Protein AF-A0A9E7U9B3-F1 (afdb_monomer_lite)

Structure (mmCIF, N/CA/C/O backbone):
data_AF-A0A9E7U9B3-F1
#
_entry.id   AF-A0A9E7U9B3-F1
#
loop_
_atom_site.group_PDB
_atom_site.id
_atom_site.type_symbol
_atom_site.label_atom_id
_atom_site.label_alt_id
_atom_site.label_comp_id
_atom_site.label_asym_id
_atom_site.label_entity_id
_atom_site.label_seq_id
_atom_site.pdbx_PDB_ins_code
_atom_site.Cartn_x
_atom_site.Cartn_y
_atom_site.Cartn_z
_atom_site.occupancy
_atom_site.B_iso_or_equiv
_atom_site.auth_seq_id
_atom_site.auth_comp_id
_atom_site.auth_asym_id
_atom_site.auth_atom_id
_atom_site.pdbx_PDB_model_num
ATOM 1 N N . MET A 1 1 ? 8.770 -8.050 -81.386 1.00 47.56 1 MET A N 1
ATOM 2 C CA . MET A 1 1 ? 9.916 -7.234 -81.849 1.00 47.56 1 MET A CA 1
ATOM 3 C C . MET A 1 1 ? 10.776 -6.899 -80.641 1.00 47.56 1 MET A C 1
ATOM 5 O O . MET A 1 1 ? 10.423 -6.012 -79.878 1.00 47.56 1 MET A O 1
ATOM 9 N N . SER A 1 2 ? 11.852 -7.654 -80.436 1.00 58.31 2 SER A N 1
ATOM 10 C CA . SER A 1 2 ? 12.762 -7.513 -79.295 1.00 58.31 2 SER A CA 1
ATOM 11 C C . SER A 1 2 ? 13.904 -6.580 -79.704 1.00 58.31 2 SER A C 1
ATOM 13 O O . SER A 1 2 ? 14.672 -6.922 -80.601 1.00 58.31 2 SER A O 1
ATOM 15 N N . ARG A 1 3 ? 13.993 -5.378 -79.122 1.00 68.00 3 ARG A N 1
ATOM 16 C CA . ARG A 1 3 ? 15.141 -4.487 -79.358 1.00 68.00 3 ARG A CA 1
ATOM 17 C C . ARG A 1 3 ? 16.326 -5.026 -78.569 1.00 68.00 3 ARG A C 1
ATOM 19 O O . ARG A 1 3 ? 16.334 -4.949 -77.346 1.00 68.00 3 ARG A O 1
ATOM 26 N N . ILE A 1 4 ? 17.299 -5.582 -79.282 1.00 65.62 4 ILE A N 1
ATOM 27 C CA . ILE A 1 4 ? 18.588 -5.969 -78.712 1.00 65.62 4 ILE A CA 1
ATOM 28 C C . ILE A 1 4 ? 19.279 -4.670 -78.255 1.00 65.62 4 ILE A C 1
ATOM 30 O O . ILE A 1 4 ? 19.436 -3.763 -79.079 1.00 65.62 4 ILE A O 1
ATOM 34 N N . PRO A 1 5 ? 19.631 -4.524 -76.965 1.00 61.09 5 PRO A N 1
ATOM 35 C CA . PRO A 1 5 ? 20.306 -3.329 -76.475 1.00 61.09 5 PRO A CA 1
ATOM 36 C C . PRO A 1 5 ? 21.657 -3.165 -77.183 1.00 61.09 5 PRO A C 1
ATOM 38 O O . PRO A 1 5 ? 22.405 -4.126 -77.348 1.00 61.09 5 PRO A O 1
ATOM 41 N N . SER A 1 6 ? 21.956 -1.947 -77.649 1.00 73.69 6 SER A N 1
ATOM 42 C CA . SER A 1 6 ? 23.188 -1.686 -78.397 1.00 73.69 6 SER A CA 1
ATOM 43 C C . SER A 1 6 ? 24.420 -1.891 -77.502 1.00 73.69 6 SER A C 1
ATOM 45 O O . SER A 1 6 ? 24.406 -1.385 -76.376 1.00 73.69 6 SER A O 1
ATOM 47 N N . PRO A 1 7 ? 25.507 -2.509 -78.000 1.00 67.38 7 PRO A N 1
ATOM 48 C CA . PRO A 1 7 ? 26.722 -2.799 -77.222 1.00 67.38 7 PRO A CA 1
ATOM 49 C C . PRO A 1 7 ? 27.408 -1.549 -76.639 1.00 67.38 7 PRO A C 1
ATOM 51 O O . PRO A 1 7 ? 28.115 -1.627 -75.639 1.00 67.38 7 PRO A O 1
ATOM 54 N N . TRP A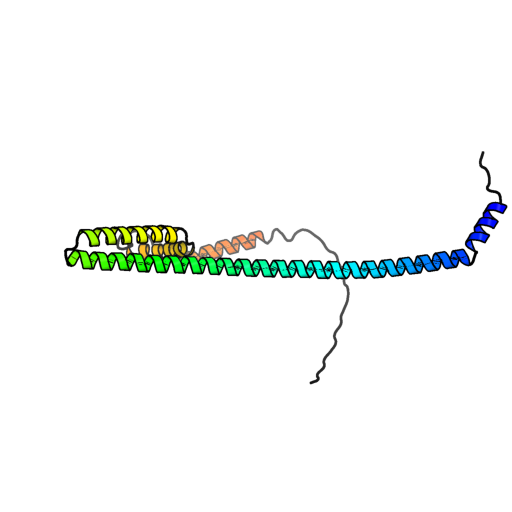 1 8 ? 27.143 -0.374 -77.214 1.00 66.00 8 TRP A N 1
ATOM 55 C CA . TRP A 1 8 ? 27.597 0.917 -76.692 1.00 66.00 8 TRP A CA 1
ATOM 56 C C . TRP A 1 8 ? 26.968 1.305 -75.347 1.00 66.00 8 TRP A C 1
ATOM 58 O O . TRP A 1 8 ? 27.582 2.038 -74.578 1.00 66.00 8 TRP A O 1
ATOM 68 N N . ASN A 1 9 ? 25.766 0.811 -75.041 1.00 72.94 9 ASN A N 1
ATOM 69 C CA . ASN A 1 9 ? 25.078 1.135 -73.791 1.00 72.94 9 ASN A CA 1
ATOM 70 C C . ASN A 1 9 ? 25.627 0.294 -72.629 1.00 72.94 9 ASN A C 1
ATOM 72 O O . ASN A 1 9 ? 25.815 0.799 -71.527 1.00 72.94 9 ASN A O 1
ATOM 76 N N . THR A 1 10 ? 25.977 -0.964 -72.900 1.00 70.50 10 THR A N 1
ATOM 77 C CA . THR A 1 10 ? 26.629 -1.860 -71.938 1.00 70.50 10 THR A CA 1
ATOM 78 C C . THR A 1 10 ? 28.039 -1.389 -71.594 1.00 70.50 10 THR A C 1
ATOM 80 O O . THR A 1 10 ? 28.382 -1.341 -70.421 1.00 70.50 10 THR A O 1
ATOM 83 N N . ALA A 1 11 ? 28.836 -0.956 -72.577 1.00 69.12 11 ALA A N 1
ATOM 84 C CA . ALA A 1 11 ? 30.178 -0.421 -72.321 1.00 69.12 11 ALA A CA 1
ATOM 85 C C . ALA A 1 11 ? 30.158 0.864 -71.469 1.00 69.12 11 ALA A C 1
ATOM 87 O O . ALA A 1 11 ? 31.025 1.060 -70.623 1.00 69.12 11 ALA A O 1
ATOM 88 N N . ARG A 1 12 ? 29.145 1.721 -71.651 1.00 68.31 12 ARG A N 1
ATOM 89 C CA . ARG A 1 12 ? 28.984 2.956 -70.870 1.00 68.31 12 ARG A CA 1
ATOM 90 C C . ARG A 1 12 ? 28.523 2.688 -69.436 1.00 68.31 12 ARG A C 1
ATOM 92 O O . ARG A 1 12 ? 28.980 3.369 -68.529 1.00 68.31 12 ARG A O 1
ATOM 99 N N . MET A 1 13 ? 27.674 1.679 -69.226 1.00 69.69 13 MET A N 1
ATOM 100 C CA . MET A 1 13 ? 27.326 1.216 -67.877 1.00 69.69 13 MET A CA 1
ATOM 101 C C . MET A 1 13 ? 28.523 0.570 -67.174 1.00 69.69 13 MET A C 1
ATOM 103 O O . MET A 1 13 ? 28.754 0.860 -66.011 1.00 69.69 13 MET A O 1
ATOM 107 N N . VAL A 1 14 ? 29.319 -0.243 -67.876 1.00 70.94 14 VAL A N 1
ATOM 108 C CA . VAL A 1 14 ? 30.546 -0.842 -67.320 1.00 70.94 14 VAL A CA 1
ATOM 109 C C . VAL A 1 14 ? 31.588 0.229 -66.975 1.00 70.94 14 VAL A C 1
ATOM 111 O O . VAL A 1 14 ? 32.244 0.113 -65.949 1.00 70.94 14 VAL A O 1
ATOM 114 N N . GLY A 1 15 ? 31.700 1.293 -67.776 1.00 66.19 15 GLY A N 1
ATOM 115 C CA . GLY A 1 15 ? 32.571 2.434 -67.471 1.00 66.19 15 GLY A CA 1
ATOM 116 C C . GLY A 1 15 ? 32.129 3.240 -66.245 1.00 66.19 15 GLY A C 1
ATOM 117 O O . GLY A 1 15 ? 32.980 3.654 -65.476 1.00 66.19 15 GLY A O 1
ATOM 118 N N . LEU A 1 16 ? 30.818 3.408 -66.030 1.00 64.62 16 LEU A N 1
ATOM 119 C CA . LEU A 1 16 ? 30.272 4.066 -64.830 1.00 64.62 16 LEU A CA 1
ATOM 120 C C . LEU A 1 16 ? 30.355 3.183 -63.573 1.00 64.62 16 LEU A C 1
ATOM 122 O O . LEU A 1 16 ? 30.439 3.700 -62.469 1.00 64.62 16 LEU A O 1
ATOM 126 N N . LEU A 1 17 ? 30.338 1.857 -63.737 1.00 63.81 17 LEU A N 1
ATOM 127 C CA . LEU A 1 17 ? 30.529 0.886 -62.651 1.00 63.81 17 LEU A CA 1
ATOM 128 C C . LEU A 1 17 ? 32.002 0.730 -62.239 1.00 63.81 17 LEU A C 1
ATOM 130 O O . LEU A 1 17 ? 32.274 0.207 -61.164 1.00 63.81 17 LEU A O 1
ATOM 134 N N . GLY A 1 18 ? 32.936 1.140 -63.101 1.00 66.62 18 GLY A N 1
ATOM 135 C CA . GLY A 1 18 ? 34.373 1.160 -62.823 1.00 66.62 18 GLY A CA 1
ATOM 136 C C . GLY A 1 18 ? 34.917 2.548 -62.490 1.00 66.62 18 GLY A C 1
ATOM 137 O O . GLY A 1 18 ? 36.133 2.695 -62.418 1.00 66.62 18 GLY A O 1
ATOM 138 N N . ASP A 1 19 ? 34.044 3.550 -62.348 1.00 80.19 19 ASP A N 1
ATOM 139 C CA . ASP A 1 19 ? 34.443 4.899 -61.961 1.00 80.19 19 ASP A CA 1
ATOM 140 C C . ASP A 1 19 ? 34.838 4.901 -60.480 1.00 80.19 19 ASP A C 1
ATOM 142 O O . ASP A 1 19 ? 34.115 4.357 -59.639 1.00 80.19 19 ASP A O 1
ATOM 146 N N . GLU A 1 20 ? 35.992 5.486 -60.162 1.00 79.56 20 GLU A N 1
ATOM 147 C CA . GLU A 1 20 ? 36.529 5.530 -58.794 1.00 79.56 20 GLU A CA 1
ATOM 148 C C . GLU A 1 20 ? 35.526 6.214 -57.847 1.00 79.56 20 GLU A C 1
ATOM 150 O O . GLU A 1 20 ? 35.315 5.748 -56.730 1.00 79.56 20 GLU A O 1
ATOM 155 N N . GLU A 1 21 ? 34.779 7.209 -58.346 1.00 81.19 21 GLU A N 1
ATOM 156 C CA . GLU A 1 21 ? 33.710 7.885 -57.597 1.00 81.19 21 G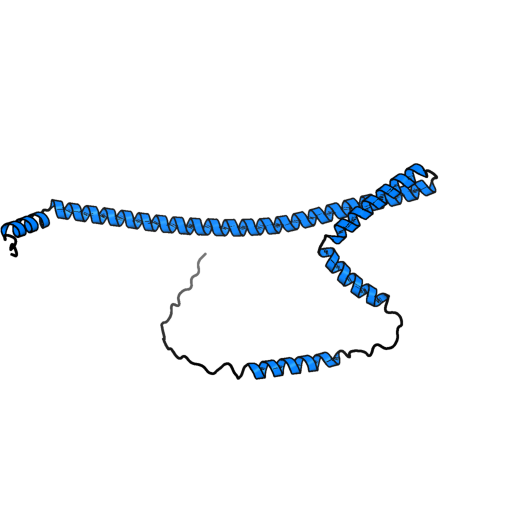LU A CA 1
ATOM 157 C C . GLU A 1 21 ? 32.550 6.950 -57.196 1.00 81.19 21 GLU A C 1
ATOM 159 O O . GLU A 1 21 ? 31.930 7.147 -56.149 1.00 81.19 21 GLU A O 1
ATOM 164 N N . PHE A 1 22 ? 32.237 5.918 -57.991 1.00 84.62 22 PHE A N 1
ATOM 165 C CA . PHE A 1 22 ? 31.181 4.955 -57.655 1.00 84.62 22 PHE A CA 1
ATOM 166 C C . PHE A 1 22 ? 31.634 3.974 -56.568 1.00 84.62 22 PHE A C 1
ATOM 168 O O . PHE A 1 22 ? 30.853 3.639 -55.675 1.00 84.62 22 PHE A O 1
ATOM 175 N N . VAL A 1 23 ? 32.897 3.538 -56.612 1.00 86.19 23 VAL A N 1
ATOM 176 C CA . VAL A 1 23 ? 33.492 2.686 -55.569 1.00 86.19 23 VAL A CA 1
ATOM 177 C C . VAL A 1 23 ? 33.607 3.453 -54.250 1.00 86.19 23 VAL A C 1
ATOM 179 O O . VAL A 1 23 ? 33.261 2.908 -53.200 1.00 86.19 23 VAL A O 1
ATOM 182 N N . ASP A 1 24 ? 33.987 4.730 -54.296 1.00 87.62 24 ASP A N 1
ATOM 183 C CA . ASP A 1 24 ? 34.013 5.606 -53.120 1.00 87.62 24 ASP A CA 1
ATOM 184 C C . ASP A 1 24 ? 32.607 5.820 -52.544 1.00 87.62 24 ASP A C 1
ATOM 186 O O . ASP A 1 24 ? 32.411 5.752 -51.328 1.00 87.62 24 ASP A O 1
ATOM 190 N N . ALA A 1 25 ? 31.596 6.007 -53.400 1.00 87.81 25 ALA A N 1
ATOM 191 C CA . ALA A 1 25 ? 30.208 6.117 -52.961 1.00 87.81 25 ALA A CA 1
ATOM 192 C C . ALA A 1 25 ? 29.710 4.827 -52.287 1.00 87.81 25 ALA A C 1
ATOM 194 O O . ALA A 1 25 ? 29.050 4.904 -51.252 1.00 87.81 25 ALA A O 1
ATOM 195 N N . LEU A 1 26 ? 30.039 3.650 -52.831 1.00 88.50 26 LEU A N 1
ATOM 196 C CA . LEU A 1 26 ? 29.693 2.368 -52.210 1.00 88.50 26 LEU A CA 1
ATOM 197 C C . LEU A 1 26 ? 30.414 2.160 -50.876 1.00 88.50 26 LEU A C 1
ATOM 199 O O . LEU A 1 26 ? 29.772 1.748 -49.916 1.00 88.50 26 LEU A O 1
ATOM 203 N N . THR A 1 27 ? 31.699 2.509 -50.792 1.00 91.75 27 THR A N 1
ATOM 204 C CA . THR A 1 27 ? 32.484 2.418 -49.549 1.00 91.75 27 THR A CA 1
ATOM 205 C C . THR A 1 27 ? 31.916 3.342 -48.467 1.00 91.75 27 THR A C 1
ATOM 207 O O . THR A 1 27 ? 31.809 2.961 -47.305 1.00 91.75 27 THR A O 1
ATOM 210 N N . ASN A 1 28 ? 31.476 4.547 -48.839 1.00 92.56 28 ASN A N 1
ATOM 211 C CA . ASN A 1 28 ? 30.833 5.478 -47.911 1.00 92.56 28 ASN A CA 1
ATOM 212 C C . ASN A 1 28 ? 29.456 4.972 -47.436 1.00 92.56 28 ASN A C 1
ATOM 214 O O . ASN A 1 28 ? 29.093 5.126 -46.269 1.00 92.56 28 ASN A O 1
ATOM 218 N N . VAL A 1 29 ? 28.688 4.337 -48.329 1.00 93.88 29 VAL A N 1
ATOM 219 C CA . VAL A 1 29 ? 27.422 3.684 -47.963 1.00 93.88 29 VAL A CA 1
ATOM 220 C C . VAL A 1 29 ? 27.670 2.509 -47.018 1.00 93.88 29 VAL A C 1
ATOM 222 O O . VAL A 1 29 ? 26.933 2.372 -46.048 1.00 93.88 29 VAL A O 1
ATOM 225 N N . GLU A 1 30 ? 28.705 1.702 -47.251 1.00 90.81 30 GLU A N 1
ATOM 226 C CA . GLU A 1 30 ? 29.094 0.604 -46.358 1.00 90.81 30 GLU A CA 1
ATOM 227 C C . GLU A 1 30 ? 29.454 1.123 -44.961 1.00 90.81 30 GLU A C 1
ATOM 229 O O . GLU A 1 30 ? 28.883 0.647 -43.982 1.00 90.81 30 GLU A O 1
ATOM 234 N N . GLY A 1 31 ? 30.272 2.178 -44.872 1.00 93.56 31 GLY A N 1
ATOM 235 C CA . GLY A 1 31 ? 30.584 2.830 -43.595 1.00 93.56 31 GLY A CA 1
ATOM 236 C C . GLY A 1 31 ? 29.343 3.383 -42.886 1.00 93.56 31 GLY A C 1
ATOM 237 O O . GLY A 1 31 ? 29.175 3.191 -41.687 1.00 93.56 31 GLY A O 1
ATOM 238 N N . THR A 1 32 ? 28.409 3.987 -43.629 1.00 94.69 32 THR A N 1
ATOM 239 C CA . THR A 1 32 ? 27.138 4.470 -43.054 1.00 94.69 32 THR A CA 1
ATOM 240 C C . THR A 1 32 ? 26.275 3.316 -42.532 1.00 94.69 32 THR A C 1
ATOM 242 O O . THR A 1 32 ? 25.635 3.444 -41.492 1.00 94.69 32 THR A O 1
ATOM 245 N N . ILE A 1 33 ? 26.227 2.185 -43.243 1.00 95.12 33 ILE A N 1
ATOM 246 C CA . ILE A 1 33 ? 25.485 0.995 -42.804 1.00 95.12 33 ILE A CA 1
ATOM 247 C C . ILE A 1 33 ? 26.111 0.417 -41.531 1.00 95.12 33 ILE A C 1
ATOM 249 O O . ILE A 1 33 ? 25.375 0.036 -40.623 1.00 95.12 33 ILE A O 1
ATOM 253 N N . GLU A 1 34 ? 27.440 0.380 -41.439 1.00 95.75 34 GLU A N 1
ATOM 254 C CA . GLU A 1 34 ? 28.152 -0.078 -40.243 1.00 95.75 34 GLU A CA 1
ATOM 255 C C . GLU A 1 34 ? 27.861 0.821 -39.030 1.00 95.75 34 GLU A C 1
ATOM 257 O O . GLU A 1 34 ? 27.477 0.314 -37.977 1.00 95.75 34 GLU A O 1
ATOM 262 N N . GLU A 1 35 ? 27.909 2.148 -39.191 1.00 94.88 35 GLU A N 1
ATOM 263 C CA . GLU A 1 35 ? 27.550 3.108 -38.133 1.00 94.88 35 GLU A CA 1
ATOM 264 C C . GLU A 1 35 ? 26.083 2.979 -37.685 1.00 94.88 35 GLU A C 1
ATOM 266 O O . GLU A 1 35 ? 25.768 3.083 -36.494 1.00 94.88 35 GLU A O 1
ATOM 271 N N . VAL A 1 36 ? 25.165 2.749 -38.631 1.00 95.56 36 VAL A N 1
ATOM 272 C CA . VAL A 1 36 ? 23.746 2.520 -38.324 1.00 95.56 36 VAL A CA 1
ATOM 273 C C . VAL A 1 36 ? 23.563 1.215 -37.556 1.00 95.56 36 VAL A C 1
ATOM 275 O O . VAL A 1 36 ? 22.810 1.210 -36.586 1.00 95.56 36 VAL A O 1
ATOM 278 N N . ASN A 1 37 ? 24.259 0.142 -37.937 1.00 93.94 37 ASN A N 1
ATOM 279 C CA . ASN A 1 37 ? 24.208 -1.127 -37.210 1.00 93.94 37 ASN A CA 1
ATOM 280 C C . ASN A 1 37 ? 24.743 -0.972 -35.780 1.00 93.94 37 ASN A C 1
ATOM 282 O O . ASN A 1 37 ? 24.051 -1.359 -34.846 1.00 93.94 37 ASN A O 1
ATOM 286 N N . GLU A 1 38 ? 25.888 -0.308 -35.580 1.00 95.19 38 GLU A N 1
ATOM 287 C CA . GLU A 1 38 ? 26.409 -0.046 -34.227 1.00 95.19 38 GLU A CA 1
ATOM 288 C C . GLU A 1 38 ? 25.424 0.793 -33.393 1.00 95.19 38 GLU A C 1
ATOM 290 O O . GLU A 1 38 ? 25.231 0.571 -32.195 1.00 95.19 38 GLU A O 1
ATOM 295 N N . THR A 1 39 ? 24.766 1.766 -34.029 1.00 94.62 39 THR A N 1
ATOM 296 C CA . THR A 1 39 ? 23.746 2.582 -33.364 1.00 94.62 39 THR A CA 1
ATOM 297 C C . THR A 1 39 ? 22.525 1.749 -32.978 1.00 94.62 39 THR A C 1
ATOM 299 O O . THR A 1 39 ? 21.990 1.948 -31.888 1.00 94.62 39 THR A O 1
ATOM 302 N N . LEU A 1 40 ? 22.086 0.819 -33.831 1.00 95.31 40 LEU A N 1
ATOM 303 C CA . LEU A 1 40 ? 20.973 -0.085 -33.538 1.00 95.31 40 LEU A CA 1
ATOM 304 C C . LEU A 1 40 ? 21.310 -1.038 -32.388 1.00 95.31 40 LEU A C 1
ATOM 306 O O . LEU A 1 40 ? 20.517 -1.116 -31.455 1.00 95.31 40 LEU A O 1
ATOM 310 N N . ASP A 1 41 ? 22.497 -1.645 -32.383 1.00 96.25 41 ASP A N 1
ATOM 311 C CA . ASP A 1 41 ? 22.957 -2.520 -31.291 1.00 96.25 41 ASP A CA 1
ATOM 312 C C . ASP A 1 41 ? 22.996 -1.765 -29.950 1.00 96.25 41 ASP A C 1
ATOM 314 O O . ASP A 1 41 ? 22.617 -2.274 -28.889 1.00 96.25 41 ASP A O 1
ATOM 318 N N . ARG A 1 42 ? 23.417 -0.493 -29.984 1.00 94.25 42 ARG A N 1
ATOM 319 C CA . ARG A 1 42 ? 23.410 0.372 -28.799 1.00 94.25 42 ARG A CA 1
ATOM 320 C C . ARG A 1 42 ? 21.991 0.698 -28.337 1.00 94.25 42 ARG A C 1
ATOM 322 O O . ARG A 1 42 ? 21.755 0.761 -27.133 1.00 94.25 42 ARG A O 1
ATOM 329 N N . VAL A 1 43 ? 21.059 0.929 -29.261 1.00 96.25 43 VAL A N 1
ATOM 330 C CA . VAL A 1 43 ? 19.648 1.173 -28.929 1.00 96.25 43 VAL A CA 1
ATOM 331 C C . VAL A 1 43 ? 19.005 -0.077 -28.336 1.00 96.25 43 VAL A C 1
ATOM 333 O O . VAL A 1 43 ? 18.316 0.057 -27.332 1.00 96.25 43 VAL A O 1
ATOM 336 N N . GLU A 1 44 ? 19.275 -1.263 -28.882 1.00 95.25 44 GLU A N 1
ATOM 337 C CA . GLU A 1 44 ? 18.796 -2.541 -28.338 1.00 95.25 44 GLU A CA 1
ATOM 338 C C . GLU A 1 44 ? 19.300 -2.749 -26.906 1.00 95.25 44 GLU A C 1
ATOM 340 O O . GLU A 1 44 ? 18.511 -3.002 -26.001 1.00 95.25 44 GLU A O 1
ATOM 345 N N . THR A 1 45 ? 20.590 -2.496 -26.660 1.00 96.62 45 THR A N 1
ATOM 346 C CA . THR A 1 45 ? 21.160 -2.567 -25.303 1.00 96.62 45 THR A CA 1
ATOM 347 C C . THR A 1 45 ? 20.452 -1.607 -24.338 1.00 96.62 45 THR A C 1
ATOM 349 O O . THR A 1 45 ? 20.120 -1.976 -23.213 1.00 96.62 45 THR A O 1
ATOM 352 N N . VAL A 1 46 ? 20.194 -0.367 -24.768 1.00 96.31 46 VAL A N 1
ATOM 353 C CA . VAL A 1 46 ? 19.484 0.627 -23.946 1.00 96.31 46 VAL A CA 1
ATOM 354 C C . VAL A 1 46 ? 18.022 0.231 -23.719 1.00 96.31 46 VAL A C 1
ATOM 356 O O . VAL A 1 46 ? 17.484 0.487 -22.641 1.00 96.31 46 VAL A O 1
ATOM 359 N N . GLU A 1 47 ? 17.366 -0.377 -24.706 1.00 96.00 47 GLU A N 1
ATOM 360 C CA . GLU A 1 47 ? 16.001 -0.888 -24.581 1.00 96.00 47 GLU A CA 1
ATOM 361 C C . GLU A 1 47 ? 15.930 -2.026 -23.559 1.00 96.00 47 GLU A C 1
ATOM 363 O O . GLU A 1 47 ? 15.069 -1.987 -22.677 1.00 96.00 47 GLU A O 1
ATOM 368 N N . ASP A 1 48 ? 16.870 -2.969 -23.605 1.00 97.19 48 ASP A N 1
ATOM 369 C CA . ASP A 1 48 ? 16.969 -4.072 -22.648 1.00 97.19 48 ASP A CA 1
ATOM 370 C C . ASP A 1 48 ? 17.225 -3.571 -21.221 1.00 97.19 48 ASP A C 1
ATOM 372 O O . ASP A 1 48 ? 16.539 -3.979 -20.277 1.00 97.19 48 ASP A O 1
ATOM 376 N N . GLU A 1 49 ? 18.155 -2.627 -21.046 1.00 96.19 49 GLU A N 1
ATOM 377 C CA . GLU A 1 49 ? 18.421 -1.993 -19.749 1.00 96.19 49 GLU A CA 1
ATOM 378 C C . GLU A 1 49 ? 17.182 -1.259 -19.215 1.00 96.19 49 GLU A C 1
ATOM 380 O O . GLU A 1 49 ? 16.841 -1.363 -18.031 1.00 96.19 49 GLU A O 1
ATOM 385 N N . ALA A 1 50 ? 16.467 -0.537 -20.082 1.00 94.19 50 ALA A N 1
ATOM 386 C CA . ALA A 1 50 ? 15.240 0.156 -19.712 1.00 94.19 50 ALA A CA 1
ATOM 387 C C . ALA A 1 50 ? 14.120 -0.828 -19.340 1.00 94.19 50 ALA A C 1
ATOM 389 O O . ALA A 1 50 ? 13.419 -0.613 -18.347 1.00 94.19 50 ALA A O 1
ATOM 390 N N . ALA A 1 51 ? 13.964 -1.920 -20.090 1.00 94.31 51 ALA A N 1
ATOM 391 C CA . ALA A 1 51 ? 12.995 -2.970 -19.802 1.00 94.31 51 ALA A CA 1
ATOM 392 C C . ALA A 1 51 ? 13.286 -3.634 -18.448 1.00 94.31 51 ALA A C 1
ATOM 394 O O . ALA A 1 51 ? 12.371 -3.816 -17.636 1.00 94.31 51 ALA A O 1
ATOM 395 N N . GLN A 1 52 ? 14.557 -3.918 -18.159 1.00 96.25 52 GLN A N 1
ATOM 396 C CA . GLN A 1 52 ? 14.987 -4.456 -16.873 1.00 96.25 52 GLN A CA 1
ATOM 397 C C . GLN A 1 52 ? 14.711 -3.475 -15.725 1.00 96.25 52 GLN A C 1
ATOM 399 O O . GLN A 1 52 ? 14.153 -3.874 -14.701 1.00 96.25 52 GLN A O 1
ATOM 404 N N . ALA A 1 53 ? 15.023 -2.188 -15.900 1.00 93.75 53 ALA A N 1
ATOM 405 C CA . ALA A 1 53 ? 14.766 -1.164 -14.888 1.00 93.75 53 ALA A CA 1
ATOM 406 C C . ALA A 1 53 ? 13.266 -1.003 -14.587 1.00 93.75 53 ALA A C 1
ATOM 408 O O . ALA A 1 53 ? 12.871 -0.856 -13.428 1.00 93.75 53 ALA A O 1
ATOM 409 N N . VAL A 1 54 ? 12.407 -1.068 -15.611 1.00 95.06 54 VAL A N 1
ATOM 410 C CA . VAL A 1 54 ? 10.945 -1.046 -15.435 1.00 95.06 54 VAL A CA 1
ATOM 411 C C . VAL A 1 54 ? 10.466 -2.284 -14.678 1.00 95.06 54 VAL A C 1
ATOM 413 O O . VAL A 1 54 ? 9.608 -2.167 -13.799 1.00 95.06 54 VAL A O 1
ATOM 416 N N . HIS A 1 55 ? 11.024 -3.458 -14.976 1.00 96.12 55 HIS A N 1
ATOM 417 C CA . HIS A 1 55 ? 10.691 -4.689 -14.268 1.00 96.12 55 HIS A CA 1
ATOM 418 C C . HIS A 1 55 ? 11.058 -4.605 -12.778 1.00 96.12 55 HIS A C 1
ATOM 420 O O . HIS A 1 55 ? 10.198 -4.831 -11.925 1.00 96.12 55 HIS A O 1
ATOM 426 N N . GLU A 1 56 ? 12.283 -4.182 -12.457 1.00 93.75 56 GLU A N 1
ATOM 427 C CA . GLU A 1 56 ? 12.757 -4.010 -11.077 1.00 93.75 56 GLU A CA 1
ATOM 428 C C . GLU A 1 56 ? 11.942 -2.952 -10.313 1.00 93.75 56 GLU A C 1
ATOM 430 O O . GLU A 1 56 ? 11.573 -3.141 -9.145 1.00 93.75 56 GLU A O 1
ATOM 435 N N . ALA A 1 57 ? 11.590 -1.848 -10.976 1.00 91.88 57 ALA A N 1
ATOM 436 C CA . ALA A 1 57 ? 10.715 -0.835 -10.401 1.00 91.88 57 ALA A CA 1
ATOM 437 C C . ALA A 1 57 ? 9.329 -1.412 -10.070 1.00 91.88 57 ALA A C 1
ATOM 439 O O . ALA A 1 57 ? 8.795 -1.148 -8.991 1.00 91.88 57 ALA A O 1
ATOM 440 N N . ASN A 1 58 ? 8.758 -2.236 -10.952 1.00 94.31 58 ASN A N 1
ATOM 441 C CA . ASN A 1 58 ? 7.461 -2.870 -10.728 1.00 94.31 58 ASN A CA 1
ATOM 442 C C . ASN A 1 58 ? 7.489 -3.881 -9.565 1.00 94.31 58 ASN A C 1
ATOM 444 O O . ASN A 1 58 ? 6.566 -3.913 -8.744 1.00 94.31 58 ASN A O 1
ATOM 448 N N . GLU A 1 59 ? 8.557 -4.670 -9.439 1.00 94.12 59 GLU A N 1
ATOM 449 C CA . GLU A 1 59 ? 8.759 -5.556 -8.284 1.00 94.12 59 GLU A CA 1
ATOM 450 C C . GLU A 1 59 ? 8.878 -4.762 -6.978 1.00 94.12 59 GLU A C 1
ATOM 452 O O . GLU A 1 59 ? 8.246 -5.097 -5.970 1.00 94.12 59 GLU A O 1
ATOM 457 N N . THR A 1 60 ? 9.627 -3.659 -7.005 1.00 93.81 60 THR A N 1
ATOM 458 C CA . THR A 1 60 ? 9.792 -2.767 -5.853 1.00 93.81 60 THR A CA 1
ATOM 459 C C . THR A 1 60 ? 8.464 -2.139 -5.437 1.00 93.81 60 THR A C 1
ATOM 461 O O . THR A 1 60 ? 8.137 -2.135 -4.248 1.00 93.81 60 THR A O 1
ATOM 464 N N . LEU A 1 61 ? 7.666 -1.654 -6.391 1.00 91.06 61 LEU A N 1
ATOM 465 C CA . LEU A 1 61 ? 6.332 -1.109 -6.123 1.00 91.06 61 LEU A CA 1
ATOM 466 C C . LEU A 1 61 ? 5.410 -2.167 -5.515 1.00 91.06 61 LEU A C 1
ATOM 468 O O . LEU A 1 61 ? 4.778 -1.912 -4.493 1.00 91.06 61 LEU A O 1
ATOM 472 N N . THR A 1 62 ? 5.426 -3.387 -6.051 1.00 91.00 62 THR A N 1
ATOM 473 C CA . THR A 1 62 ? 4.653 -4.508 -5.496 1.00 91.00 62 THR A CA 1
ATOM 474 C C . THR A 1 62 ? 5.061 -4.813 -4.049 1.00 91.00 62 THR A C 1
ATOM 476 O O . THR A 1 62 ? 4.216 -5.066 -3.186 1.00 91.00 62 THR A O 1
ATOM 479 N N . ALA A 1 63 ? 6.359 -4.762 -3.739 1.00 90.50 63 ALA A N 1
ATOM 480 C CA . ALA A 1 63 ? 6.852 -4.949 -2.378 1.00 90.50 63 ALA A CA 1
ATOM 481 C C . ALA A 1 63 ? 6.433 -3.805 -1.438 1.00 90.50 63 ALA A C 1
ATOM 483 O O . ALA A 1 63 ? 6.143 -4.050 -0.262 1.00 90.50 63 ALA A O 1
ATOM 484 N N . VAL A 1 64 ? 6.390 -2.564 -1.931 1.00 91.19 64 VAL A N 1
ATOM 485 C CA . VAL A 1 64 ? 5.886 -1.403 -1.184 1.00 91.19 64 VAL A CA 1
ATOM 486 C C . VAL A 1 64 ? 4.391 -1.549 -0.906 1.00 91.19 64 VAL A C 1
ATOM 488 O O . VAL A 1 64 ? 3.994 -1.394 0.249 1.00 91.19 64 VAL A O 1
ATOM 491 N N . ASP A 1 65 ? 3.585 -1.948 -1.888 1.00 89.50 65 ASP A N 1
ATOM 492 C CA . ASP A 1 65 ? 2.144 -2.172 -1.719 1.00 89.50 65 ASP A CA 1
ATOM 493 C C . ASP A 1 65 ? 1.853 -3.226 -0.645 1.00 89.50 65 ASP A C 1
ATOM 495 O O . ASP A 1 65 ? 1.020 -3.022 0.240 1.00 89.50 65 ASP A O 1
ATOM 499 N N . GLN A 1 66 ? 2.604 -4.332 -0.633 1.00 87.25 66 GLN A N 1
ATOM 500 C CA . GLN A 1 66 ? 2.476 -5.350 0.416 1.00 87.25 66 GLN A CA 1
ATOM 501 C C . GLN A 1 66 ? 2.834 -4.820 1.809 1.00 87.25 66 GLN A C 1
ATOM 503 O O . GLN A 1 66 ? 2.271 -5.268 2.813 1.00 87.25 66 GLN A O 1
ATOM 508 N N . ARG A 1 67 ? 3.793 -3.893 1.906 1.00 83.50 67 ARG A N 1
ATOM 509 C CA . ARG A 1 67 ? 4.146 -3.250 3.179 1.00 83.50 67 ARG A CA 1
ATOM 510 C C . ARG A 1 67 ? 3.060 -2.275 3.614 1.00 83.50 67 ARG A C 1
ATOM 512 O O . ARG A 1 67 ? 2.708 -2.292 4.790 1.00 83.50 67 ARG A O 1
ATOM 519 N N . LEU A 1 68 ? 2.507 -1.486 2.695 1.00 87.38 68 LEU A N 1
ATOM 520 C CA . LEU A 1 68 ? 1.401 -0.572 2.978 1.00 87.38 68 LEU A CA 1
ATOM 521 C C . LEU A 1 68 ? 0.162 -1.330 3.456 1.00 87.38 68 LEU A C 1
ATOM 523 O O . LEU A 1 68 ? -0.391 -0.968 4.487 1.00 87.38 68 LEU A O 1
ATOM 527 N N . ALA A 1 69 ? -0.179 -2.459 2.832 1.00 82.38 69 ALA A N 1
ATOM 528 C CA . ALA A 1 69 ? -1.278 -3.310 3.291 1.00 82.38 69 ALA A CA 1
ATOM 529 C C . ALA A 1 69 ? -1.105 -3.775 4.753 1.00 82.38 69 ALA A C 1
ATOM 531 O O . ALA A 1 69 ? -2.064 -3.805 5.523 1.00 82.38 69 ALA A O 1
ATOM 532 N N . LYS A 1 70 ? 0.128 -4.096 5.174 1.00 80.62 70 LYS A N 1
ATOM 533 C CA . LYS A 1 70 ? 0.430 -4.448 6.576 1.00 80.62 70 LYS A CA 1
ATOM 534 C C . LYS A 1 70 ? 0.349 -3.245 7.515 1.00 80.62 70 LYS A C 1
ATOM 536 O O . LYS A 1 70 ? -0.031 -3.398 8.677 1.00 80.62 70 LYS A O 1
ATOM 541 N N . VAL A 1 71 ? 0.743 -2.062 7.046 1.00 86.38 71 VAL A N 1
ATOM 542 C CA . VAL A 1 71 ? 0.623 -0.819 7.818 1.00 86.38 71 VAL A CA 1
ATOM 543 C C . VAL A 1 71 ? -0.848 -0.472 8.022 1.00 86.38 71 VAL A C 1
ATOM 545 O O . VAL A 1 71 ? -1.230 -0.221 9.160 1.00 86.38 71 VAL A O 1
ATOM 548 N N . ASP A 1 72 ? -1.679 -0.565 6.986 1.00 81.44 72 ASP A N 1
ATOM 549 C CA . ASP A 1 72 ? -3.127 -0.346 7.078 1.00 81.44 72 ASP A CA 1
ATOM 550 C C . ASP A 1 72 ? -3.787 -1.330 8.049 1.00 81.44 72 ASP A C 1
ATOM 552 O O . ASP A 1 72 ? -4.573 -0.931 8.911 1.00 81.44 72 ASP A O 1
ATOM 556 N N . GLU A 1 73 ? -3.405 -2.610 7.997 1.00 79.19 73 GLU A N 1
ATOM 557 C CA . GLU A 1 73 ? -3.858 -3.608 8.971 1.00 79.19 73 GLU A CA 1
ATOM 558 C C . GLU A 1 73 ? -3.439 -3.231 10.401 1.00 79.19 73 GLU A C 1
ATOM 560 O O . GLU A 1 73 ? -4.228 -3.340 11.342 1.00 79.19 73 GLU A O 1
ATOM 565 N N . THR A 1 74 ? -2.214 -2.731 10.577 1.00 80.69 74 THR A N 1
ATOM 566 C CA . THR A 1 74 ? -1.711 -2.295 11.886 1.00 80.69 74 THR A CA 1
ATOM 567 C C . THR A 1 74 ? -2.454 -1.062 12.394 1.00 80.69 74 THR A C 1
ATOM 569 O O . THR A 1 74 ? -2.814 -1.026 13.569 1.00 80.69 74 THR A O 1
ATOM 572 N N . ILE A 1 75 ? -2.716 -0.073 11.535 1.00 80.00 75 ILE A N 1
ATOM 573 C CA . ILE A 1 75 ? -3.481 1.133 11.876 1.00 80.00 75 ILE A CA 1
ATOM 574 C C . ILE A 1 75 ? -4.897 0.743 12.291 1.00 80.00 75 ILE A C 1
ATOM 576 O O . ILE A 1 75 ? -5.343 1.163 13.357 1.00 80.00 75 ILE A O 1
ATOM 580 N N . SER A 1 76 ? -5.557 -0.129 11.526 1.00 77.44 76 SER A N 1
ATOM 581 C CA . SER A 1 76 ? -6.897 -0.628 11.852 1.00 77.44 76 SER A CA 1
ATOM 582 C C . SER A 1 76 ? -6.934 -1.334 13.213 1.00 77.44 76 SER A C 1
ATOM 584 O O . SER A 1 76 ? -7.835 -1.100 14.021 1.00 77.44 76 SER A O 1
ATOM 586 N N . LEU A 1 77 ? -5.920 -2.148 13.529 1.00 80.69 77 LEU A N 1
ATOM 587 C CA . LEU A 1 77 ? -5.797 -2.781 14.846 1.00 80.69 77 LEU A CA 1
ATOM 588 C C . LEU A 1 77 ? -5.576 -1.763 15.973 1.00 80.69 77 LEU A C 1
ATOM 590 O O . LEU A 1 77 ? -6.060 -1.961 17.091 1.00 80.69 77 LEU A O 1
ATOM 594 N N . LEU A 1 78 ? -4.820 -0.700 15.708 1.00 83.31 78 LEU A N 1
ATOM 595 C CA . LEU A 1 78 ? -4.506 0.339 16.685 1.00 83.31 78 LEU A CA 1
ATOM 596 C C . LEU A 1 78 ? -5.735 1.211 16.974 1.00 83.31 78 LEU A C 1
ATOM 598 O O . LEU A 1 78 ? -6.032 1.465 18.140 1.00 83.31 78 LEU A O 1
ATOM 602 N N . GLU A 1 79 ? -6.493 1.571 15.940 1.00 83.25 79 GLU A N 1
ATOM 603 C CA . GLU A 1 79 ? -7.780 2.262 16.044 1.00 83.25 79 GLU A CA 1
ATOM 604 C C . GLU A 1 79 ? -8.784 1.435 16.852 1.00 83.25 79 GLU A C 1
ATOM 606 O O . GLU A 1 79 ? -9.306 1.916 17.859 1.00 83.25 79 GLU A O 1
ATOM 611 N N . ALA A 1 80 ? -8.950 0.152 16.514 1.00 81.88 80 ALA A N 1
ATOM 612 C CA . ALA A 1 80 ? -9.840 -0.746 17.245 1.00 81.88 80 ALA A CA 1
ATOM 613 C C . ALA A 1 80 ? -9.456 -0.873 18.730 1.00 81.88 80 ALA A C 1
ATOM 615 O O . ALA A 1 80 ? -10.329 -0.915 19.596 1.00 81.88 80 ALA A O 1
ATOM 616 N N . LYS A 1 81 ? -8.155 -0.909 19.059 1.00 85.06 81 LYS A N 1
ATOM 617 C CA . LYS A 1 81 ? -7.683 -0.935 20.456 1.00 85.06 81 LYS A CA 1
ATOM 618 C C . LYS A 1 81 ? -7.975 0.360 21.201 1.00 85.06 81 LYS A C 1
ATOM 620 O O . LYS A 1 81 ? -8.368 0.305 22.367 1.00 85.06 81 LYS A O 1
ATOM 625 N N . ILE A 1 82 ? -7.750 1.505 20.563 1.00 87.69 82 ILE A N 1
ATOM 626 C CA . ILE A 1 82 ? -8.023 2.814 21.160 1.00 87.69 82 ILE A CA 1
ATOM 627 C C . ILE A 1 82 ? -9.525 2.950 21.428 1.00 87.69 82 ILE A C 1
ATOM 629 O O . ILE A 1 82 ? -9.919 3.298 22.541 1.00 87.69 82 ILE A O 1
ATOM 633 N N . GLU A 1 83 ? -10.363 2.592 20.457 1.00 83.88 83 GLU A N 1
ATOM 634 C CA . GLU A 1 83 ? -11.819 2.633 20.590 1.00 83.88 83 GLU A CA 1
ATOM 635 C C . GLU A 1 83 ? -12.326 1.662 21.670 1.00 83.88 83 GLU A C 1
ATOM 637 O O . GLU A 1 83 ? -13.191 2.025 22.473 1.00 83.88 83 GLU A O 1
ATOM 642 N N . ALA A 1 84 ? -11.721 0.472 21.787 1.00 84.81 84 ALA A N 1
ATOM 643 C CA . ALA A 1 84 ? -11.984 -0.468 22.881 1.00 84.81 84 ALA A CA 1
ATOM 644 C C . ALA A 1 84 ? -11.686 0.149 24.247 1.00 84.81 84 ALA A C 1
ATOM 646 O O . ALA A 1 84 ? -12.496 0.062 25.173 1.00 84.81 84 ALA A O 1
ATOM 647 N N . GLY A 1 85 ? -10.506 0.764 24.363 1.00 87.69 85 GLY A N 1
ATOM 648 C CA . GLY A 1 85 ? -10.028 1.384 25.590 1.00 87.69 85 GLY A CA 1
ATOM 649 C C . GLY A 1 85 ? -10.949 2.510 26.039 1.00 87.69 85 GLY A C 1
ATOM 650 O O . GLY A 1 85 ? -11.355 2.537 27.200 1.00 87.69 85 GLY A O 1
ATOM 651 N N . PHE A 1 86 ? -11.344 3.390 25.116 1.00 90.19 86 PHE A N 1
ATOM 652 C CA . PHE A 1 86 ? -12.284 4.468 25.414 1.00 90.19 86 PHE A CA 1
ATOM 653 C C . PHE A 1 86 ? -13.671 3.944 25.783 1.00 90.19 86 PHE A C 1
ATOM 655 O O . PHE A 1 86 ? -14.224 4.375 26.791 1.00 90.19 86 PHE A O 1
ATOM 662 N N . SER A 1 87 ? -14.209 2.974 25.042 1.00 89.00 87 SER A N 1
ATOM 663 C CA . SER A 1 87 ? -15.524 2.384 25.331 1.00 89.00 87 SER A CA 1
ATOM 664 C C . SER A 1 87 ? -15.574 1.746 26.721 1.00 89.00 87 SER A C 1
ATOM 666 O O . SER A 1 87 ? -16.521 1.963 27.481 1.00 89.00 87 SER A O 1
ATOM 668 N N . LEU A 1 88 ? -14.520 1.009 27.090 1.00 90.38 88 LEU A N 1
ATOM 669 C CA . LEU A 1 88 ? -14.385 0.412 28.416 1.00 90.38 88 LEU A CA 1
ATOM 670 C C . LEU A 1 88 ? -14.233 1.479 29.506 1.00 90.38 88 LEU A C 1
ATOM 672 O O . LEU A 1 88 ? -14.882 1.384 30.547 1.00 90.38 88 LEU A O 1
ATOM 676 N N . ALA A 1 89 ? -13.413 2.506 29.272 1.00 91.81 89 ALA A N 1
ATOM 677 C CA . ALA A 1 89 ? -13.240 3.610 30.209 1.00 91.81 89 ALA A CA 1
ATOM 678 C C . ALA A 1 89 ? -14.565 4.347 30.457 1.00 91.81 89 ALA A C 1
ATOM 680 O O . ALA A 1 89 ? -14.922 4.581 31.612 1.00 91.81 89 ALA A O 1
ATOM 681 N N . PHE A 1 90 ? -15.335 4.642 29.405 1.00 92.31 90 PHE A N 1
ATOM 682 C CA . PHE A 1 90 ? -16.653 5.267 29.527 1.00 92.31 90 PHE A CA 1
ATOM 683 C C . PHE A 1 90 ? -17.622 4.413 30.346 1.00 92.31 90 PHE A C 1
ATOM 685 O O . PHE A 1 90 ? -18.308 4.949 31.213 1.00 92.31 90 PHE A O 1
ATOM 692 N N . LEU A 1 91 ? -17.631 3.093 30.146 1.00 91.69 91 LEU A N 1
ATOM 693 C CA . LEU A 1 91 ? -18.451 2.173 30.938 1.00 91.69 91 LEU A CA 1
ATOM 694 C C . LEU A 1 91 ? -18.048 2.138 32.417 1.00 91.69 91 LEU A C 1
ATOM 696 O O . LEU A 1 91 ? -18.916 2.194 33.287 1.00 91.69 91 LEU A O 1
ATOM 700 N N . LEU A 1 92 ? -16.748 2.081 32.719 1.00 94.12 92 LEU A N 1
ATOM 701 C CA . LEU A 1 92 ? -16.257 2.084 34.102 1.00 94.12 92 LEU A CA 1
ATOM 702 C C . LEU A 1 92 ? -16.576 3.404 34.816 1.00 94.12 92 LEU A C 1
ATOM 704 O O . LEU A 1 92 ? -17.006 3.394 35.970 1.00 94.12 92 LEU A O 1
ATOM 708 N N . VAL A 1 93 ? -16.416 4.539 34.130 1.00 95.38 93 VAL A N 1
ATOM 709 C CA . VAL A 1 93 ? -16.762 5.859 34.679 1.00 95.38 93 VAL A CA 1
ATOM 710 C C . VAL A 1 93 ? -18.275 5.986 34.865 1.00 95.38 93 VAL A C 1
ATOM 712 O O . VAL A 1 93 ? -18.710 6.439 35.922 1.00 95.38 93 VAL A O 1
ATOM 715 N N . ALA A 1 94 ? -19.080 5.532 33.901 1.00 94.38 94 ALA A N 1
ATOM 716 C CA . ALA A 1 94 ? -20.536 5.502 34.021 1.00 94.38 94 ALA A CA 1
ATOM 717 C C . ALA A 1 94 ? -20.993 4.675 35.231 1.00 94.38 94 ALA A C 1
ATOM 719 O O . ALA A 1 94 ? -21.834 5.131 36.003 1.00 94.38 94 ALA A O 1
ATOM 720 N N . ALA A 1 95 ? -20.406 3.492 35.437 1.00 95.19 95 ALA A N 1
ATOM 721 C CA . ALA A 1 95 ? -20.700 2.644 36.589 1.00 95.19 95 ALA A CA 1
ATOM 722 C C . ALA A 1 95 ? -20.338 3.332 37.915 1.00 95.19 95 ALA A C 1
ATOM 724 O O . ALA A 1 95 ? -21.118 3.292 38.866 1.00 95.19 95 ALA A O 1
ATOM 725 N N . ASN A 1 96 ? -19.189 4.011 37.975 1.00 96.69 96 ASN A N 1
ATOM 726 C CA . ASN A 1 96 ? -18.779 4.763 39.160 1.00 96.69 96 ASN A CA 1
ATOM 727 C C . ASN A 1 96 ? -19.738 5.930 39.464 1.00 96.69 96 ASN A C 1
ATOM 729 O O . ASN A 1 96 ? -20.137 6.121 40.610 1.00 96.69 96 ASN A O 1
ATOM 733 N N . LEU A 1 97 ? -20.162 6.679 38.442 1.00 96.19 97 LEU A N 1
ATOM 734 C CA . LEU A 1 97 ? -21.110 7.789 38.590 1.00 96.19 97 LEU A CA 1
ATOM 735 C C . LEU A 1 97 ? -22.513 7.325 38.976 1.00 96.19 97 LEU A C 1
ATOM 737 O O . LEU A 1 97 ? -23.179 7.981 39.776 1.00 96.19 97 LEU A O 1
ATOM 741 N N . TYR A 1 98 ? -22.938 6.169 38.464 1.00 96.50 98 TYR A N 1
ATOM 742 C CA . TYR A 1 98 ? -24.196 5.545 38.855 1.00 96.50 98 TYR A CA 1
ATOM 743 C C . TYR A 1 98 ? -24.225 5.259 40.362 1.00 96.50 98 TYR A C 1
ATOM 745 O O . TYR A 1 98 ? -25.197 5.595 41.036 1.00 96.50 98 TYR A O 1
ATOM 753 N N . VAL A 1 99 ? -23.131 4.719 40.916 1.00 97.94 99 VAL A N 1
ATOM 754 C CA . VAL A 1 99 ? -22.993 4.473 42.364 1.00 97.94 99 VAL A CA 1
ATOM 755 C C . VAL A 1 99 ? -22.963 5.779 43.169 1.00 97.94 99 VAL A C 1
ATOM 757 O O . VAL A 1 99 ? -23.422 5.807 44.308 1.00 97.94 99 VAL A O 1
ATOM 760 N N . GLN A 1 100 ? -22.476 6.873 42.581 1.00 97.56 100 GLN A N 1
ATOM 761 C CA . GLN A 1 100 ? -22.452 8.205 43.201 1.00 97.56 100 GLN A CA 1
ATOM 762 C C . GLN A 1 100 ? -23.790 8.960 43.102 1.00 97.56 100 GLN A C 1
ATOM 764 O O . GLN A 1 100 ? -23.929 10.026 43.698 1.00 97.56 100 GLN A O 1
ATOM 769 N N . GLY A 1 101 ? -24.784 8.412 42.393 1.00 96.88 101 GLY A N 1
ATOM 770 C CA . GLY A 1 101 ? -26.130 8.978 42.285 1.00 96.88 101 GLY A CA 1
ATOM 771 C C . GLY A 1 101 ? -26.328 9.998 41.159 1.00 96.88 101 GLY A C 1
ATOM 772 O O . GLY A 1 101 ? -27.431 10.528 41.025 1.00 96.88 101 GLY A O 1
ATOM 773 N N . ASP A 1 102 ? -25.321 10.251 40.315 1.00 96.62 102 ASP A N 1
ATOM 774 C CA . ASP A 1 102 ? -25.477 11.102 39.127 1.00 96.62 102 ASP A CA 1
ATOM 775 C C . ASP A 1 102 ? -26.008 10.283 37.942 1.00 96.62 102 ASP A C 1
ATOM 777 O O . ASP A 1 102 ? -25.274 9.832 37.058 1.00 96.62 102 ASP A O 1
ATOM 781 N N . LEU A 1 103 ? -27.323 10.053 37.955 1.00 96.62 103 LEU A N 1
ATOM 782 C CA . LEU A 1 103 ? -27.998 9.190 36.984 1.00 96.62 103 LEU A CA 1
ATOM 783 C C . LEU A 1 103 ? -27.945 9.736 35.552 1.00 96.62 103 LEU A C 1
ATOM 785 O O . LEU A 1 103 ? -27.850 8.948 34.612 1.00 96.62 103 LEU A O 1
ATOM 789 N N . VAL A 1 104 ? -28.010 11.059 35.367 1.00 97.19 104 VAL A N 1
ATOM 790 C CA . VAL A 1 104 ? -28.036 11.666 34.026 1.00 97.19 104 VAL A CA 1
ATOM 791 C C . VAL A 1 104 ? -26.672 11.512 33.365 1.00 97.19 104 VAL A C 1
ATOM 793 O O . VAL A 1 104 ? -26.588 11.012 32.240 1.00 97.19 104 VAL A O 1
ATOM 796 N N . LEU A 1 105 ? -25.595 11.872 34.070 1.00 93.94 105 LEU A N 1
ATOM 797 C CA . LEU A 1 105 ? -24.248 11.754 33.521 1.00 93.94 105 LEU A CA 1
ATOM 798 C C . LEU A 1 105 ? -23.873 10.282 33.308 1.00 93.94 105 LEU A C 1
ATOM 800 O O . LEU A 1 105 ? -23.382 9.923 32.237 1.00 93.94 105 LEU A O 1
ATOM 804 N N . ALA A 1 106 ? -24.191 9.410 34.272 1.00 95.31 106 ALA A N 1
ATOM 805 C CA . ALA A 1 106 ? -23.973 7.971 34.147 1.00 95.31 106 ALA A CA 1
ATOM 806 C C . ALA A 1 106 ? -24.688 7.378 32.925 1.00 95.31 106 ALA A C 1
ATOM 808 O O . ALA A 1 106 ? -24.070 6.645 32.156 1.00 95.31 106 ALA A O 1
ATOM 809 N N . ALA A 1 107 ? -25.959 7.727 32.698 1.00 96.56 107 ALA A N 1
ATOM 810 C CA . ALA A 1 107 ? -26.714 7.244 31.544 1.00 96.56 107 ALA A CA 1
ATOM 811 C C . ALA A 1 107 ? -26.103 7.714 30.215 1.00 96.56 107 ALA A C 1
ATOM 813 O O . ALA A 1 107 ? -25.956 6.908 29.297 1.00 96.56 107 ALA A O 1
ATOM 814 N N . THR A 1 108 ? -25.699 8.987 30.109 1.00 96.38 108 THR A N 1
ATOM 815 C CA . THR A 1 108 ? -25.060 9.504 28.883 1.00 96.38 108 THR A CA 1
ATOM 816 C C . THR A 1 108 ? -23.731 8.813 28.579 1.00 96.38 108 THR A C 1
ATOM 818 O O . THR A 1 108 ? -23.504 8.411 27.439 1.00 96.38 108 THR A O 1
ATOM 821 N N . LEU A 1 109 ? -22.882 8.598 29.589 1.00 93.50 109 LEU A N 1
ATOM 822 C CA . LEU A 1 109 ? -21.599 7.906 29.435 1.00 93.50 109 LEU A CA 1
ATOM 823 C C . LEU A 1 109 ? -21.770 6.417 29.142 1.00 93.50 109 LEU A C 1
ATOM 825 O O . LEU A 1 109 ? -21.036 5.877 28.320 1.00 93.50 109 LEU A O 1
ATOM 829 N N . ALA A 1 110 ? -22.747 5.760 29.768 1.00 92.94 110 ALA A N 1
ATOM 830 C CA . ALA A 1 110 ? -23.075 4.372 29.466 1.00 92.94 110 ALA A CA 1
ATOM 831 C C . ALA A 1 110 ? -23.521 4.228 28.007 1.00 92.94 110 ALA A C 1
ATOM 833 O O . ALA A 1 110 ? -23.058 3.325 27.313 1.00 92.94 110 ALA A O 1
ATOM 834 N N . LEU A 1 111 ? -24.363 5.145 27.521 1.00 94.94 111 LEU A N 1
ATOM 835 C CA . LEU A 1 111 ? -24.800 5.162 26.128 1.00 94.94 111 LEU A CA 1
ATOM 836 C C . LEU A 1 111 ? -23.602 5.371 25.194 1.00 94.94 111 LEU A C 1
ATOM 838 O O . LEU A 1 111 ? -23.444 4.603 24.251 1.00 94.94 111 LEU A O 1
ATOM 842 N N . LEU A 1 112 ? -22.709 6.318 25.503 1.00 92.19 112 LEU A N 1
ATOM 843 C CA . LEU A 1 112 ? -21.470 6.545 24.747 1.00 92.19 112 LEU A CA 1
ATOM 844 C C . LEU A 1 112 ? -20.564 5.303 24.715 1.00 92.19 112 LEU A C 1
ATOM 846 O O . LEU A 1 112 ? -20.072 4.926 23.653 1.00 92.19 112 LEU A O 1
ATOM 850 N N . GLY A 1 113 ? -20.379 4.642 25.859 1.00 91.31 113 GLY A N 1
ATOM 851 C CA . GLY A 1 113 ? -19.572 3.428 25.971 1.00 91.31 113 GLY A CA 1
ATOM 852 C C . GLY A 1 113 ? -20.157 2.255 25.185 1.00 91.31 113 GLY A C 1
ATOM 853 O O . GLY A 1 113 ? -19.420 1.534 24.518 1.00 91.31 113 GLY A O 1
ATOM 854 N N . VAL A 1 114 ? -21.484 2.088 25.197 1.00 91.56 114 VAL A N 1
ATOM 855 C CA . VAL A 1 114 ? -22.173 1.070 24.386 1.00 91.56 114 VAL A CA 1
A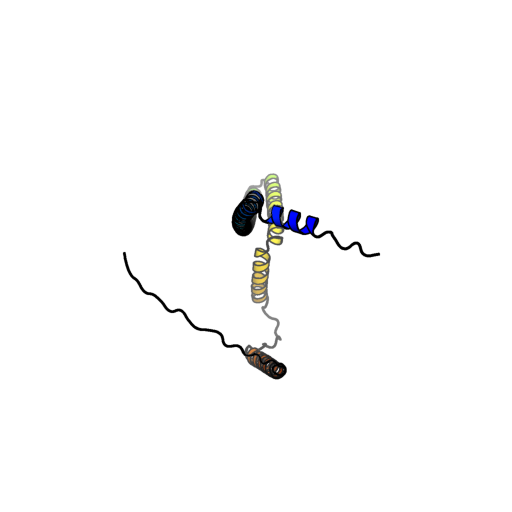TOM 856 C C . VAL A 1 114 ? -22.070 1.385 22.893 1.00 91.56 114 VAL A C 1
ATOM 858 O O . VAL A 1 114 ? -21.864 0.471 22.097 1.00 91.56 114 VAL A O 1
ATOM 861 N N . LEU A 1 115 ? -22.174 2.658 22.502 1.00 89.31 115 LEU A N 1
ATOM 862 C CA . LEU A 1 115 ? -22.051 3.084 21.106 1.00 89.31 115 LEU A CA 1
ATOM 863 C C . LEU A 1 115 ? -20.643 2.792 20.561 1.00 89.31 115 LEU A C 1
ATOM 865 O O . LEU A 1 115 ? -20.520 2.184 19.498 1.00 89.31 115 LEU A O 1
ATOM 869 N N . GLY A 1 116 ? -19.597 3.117 21.329 1.00 85.94 116 GLY A N 1
ATOM 870 C CA . GLY A 1 116 ? -18.214 2.770 20.982 1.00 85.94 116 GLY A CA 1
ATOM 871 C C . GLY A 1 116 ? -17.960 1.256 20.963 1.00 85.94 116 GLY A C 1
ATOM 872 O O . GLY A 1 116 ? -17.329 0.735 20.044 1.00 85.94 116 GLY A O 1
ATOM 873 N N . ALA A 1 117 ? -18.541 0.501 21.903 1.00 85.69 117 ALA A N 1
ATOM 874 C CA . ALA A 1 117 ? -18.469 -0.961 21.877 1.00 85.69 117 ALA A CA 1
ATOM 875 C C . ALA A 1 117 ? -19.161 -1.554 20.633 1.00 85.69 117 ALA A C 1
ATOM 877 O O . ALA A 1 117 ? -18.705 -2.556 20.083 1.00 85.69 117 ALA A O 1
ATOM 878 N N . GLY A 1 118 ? -20.246 -0.931 20.163 1.00 85.31 118 GLY A N 1
ATOM 879 C CA . GLY A 1 118 ? -20.940 -1.310 18.934 1.00 85.31 118 GLY A CA 1
ATOM 880 C C . GLY A 1 118 ? -20.081 -1.121 17.681 1.00 85.31 118 GLY A C 1
ATOM 881 O O . GLY A 1 118 ? -20.016 -2.030 16.848 1.00 85.31 118 GLY A O 1
ATOM 882 N N . ALA A 1 119 ? -19.380 0.011 17.575 1.00 79.69 119 ALA A N 1
ATOM 883 C CA . ALA A 1 119 ? -18.433 0.269 16.491 1.00 79.69 119 ALA A CA 1
ATOM 884 C C . ALA A 1 119 ? -17.312 -0.781 16.477 1.00 79.69 119 ALA A C 1
ATOM 886 O O . ALA A 1 119 ? -17.083 -1.421 15.447 1.00 79.69 119 ALA A O 1
ATOM 887 N N . LEU A 1 120 ? -16.756 -1.109 17.646 1.00 78.69 120 LEU A N 1
ATOM 888 C CA . LEU A 1 120 ? -15.753 -2.161 17.794 1.00 78.69 120 LEU A CA 1
ATOM 889 C C . LEU A 1 120 ? -16.244 -3.532 17.320 1.00 78.69 120 LEU A C 1
ATOM 891 O O . LEU A 1 120 ? -15.507 -4.248 16.648 1.00 78.69 120 LEU A O 1
ATOM 895 N N . VAL A 1 121 ? -17.486 -3.917 17.630 1.00 80.38 121 VAL A N 1
ATOM 896 C CA . VAL A 1 121 ? -18.062 -5.190 17.158 1.00 80.38 121 VAL A CA 1
ATOM 897 C C . VAL A 1 121 ? -18.160 -5.228 15.630 1.00 80.38 121 VAL A C 1
ATOM 899 O O . VAL A 1 121 ? -17.988 -6.294 15.031 1.00 80.38 121 VAL A O 1
ATOM 902 N N . SER A 1 122 ? -18.427 -4.088 14.989 1.00 80.12 122 SER A N 1
ATOM 903 C CA . SER A 1 122 ? -18.455 -3.992 13.528 1.00 80.12 122 SER A CA 1
ATOM 904 C C . SER A 1 122 ? -17.051 -4.130 12.928 1.00 80.12 122 SER A C 1
ATOM 906 O O . SER A 1 122 ? -16.852 -4.981 12.060 1.00 80.12 122 SER A O 1
ATOM 908 N N . THR A 1 123 ? -16.062 -3.431 13.490 1.00 75.44 123 THR A N 1
ATOM 909 C CA . THR A 1 123 ? -14.649 -3.489 13.086 1.00 75.44 123 THR A CA 1
ATOM 910 C C . THR A 1 123 ? -14.050 -4.879 13.316 1.00 75.44 123 THR A C 1
ATOM 912 O O . THR A 1 123 ? -13.344 -5.431 12.472 1.00 75.44 123 THR A O 1
ATOM 915 N N . ALA A 1 124 ? -14.396 -5.522 14.433 1.00 72.75 124 ALA A N 1
ATOM 916 C CA . ALA A 1 124 ? -13.988 -6.889 14.730 1.00 72.75 124 ALA A CA 1
ATOM 917 C C . ALA A 1 124 ? -14.608 -7.905 13.756 1.00 72.75 124 ALA A C 1
ATOM 919 O O . ALA A 1 124 ? -13.999 -8.935 13.479 1.00 72.75 124 ALA A O 1
ATOM 920 N N . ARG A 1 125 ? -15.802 -7.648 13.206 1.00 77.56 125 ARG A N 1
ATOM 921 C CA . ARG A 1 125 ? -16.408 -8.531 12.194 1.00 77.56 125 ARG A CA 1
ATOM 922 C C . ARG A 1 125 ? -15.716 -8.443 10.836 1.00 77.56 125 ARG A C 1
ATOM 924 O O . ARG A 1 125 ? -15.701 -9.444 10.123 1.00 77.56 125 ARG A O 1
ATOM 931 N N . THR A 1 126 ? -15.179 -7.282 10.475 1.00 74.62 126 THR A N 1
ATOM 932 C CA . THR A 1 126 ? -14.548 -7.052 9.168 1.00 74.62 126 THR A CA 1
ATOM 933 C C . THR A 1 126 ? -13.089 -7.507 9.113 1.00 74.62 126 THR A C 1
ATOM 935 O O . THR A 1 126 ? -12.573 -7.741 8.024 1.00 74.62 126 THR A O 1
ATOM 938 N N . LEU A 1 127 ? -12.428 -7.699 10.260 1.00 72.31 127 LEU A N 1
ATOM 939 C CA . LEU A 1 127 ? -11.032 -8.138 10.315 1.00 72.31 127 LEU A CA 1
ATOM 940 C C . LEU A 1 127 ? -10.882 -9.665 10.100 1.00 72.31 127 LEU A C 1
ATOM 942 O O . LEU A 1 127 ? -11.400 -10.462 10.892 1.00 72.31 127 LEU A O 1
ATOM 946 N N . PRO A 1 128 ? -10.100 -10.122 9.098 1.00 66.81 128 PRO A N 1
ATOM 947 C CA . PRO A 1 128 ? -9.898 -11.549 8.817 1.00 66.81 128 PRO A CA 1
ATOM 948 C C . PRO A 1 128 ? -9.181 -12.295 9.956 1.00 66.81 128 PRO A C 1
ATOM 950 O O . PRO A 1 128 ? -9.380 -13.497 10.141 1.00 66.81 128 PRO A O 1
ATOM 953 N N . GLN A 1 129 ? -8.396 -11.597 10.784 1.00 66.38 129 GLN A N 1
ATOM 954 C CA . GLN A 1 129 ? -7.759 -12.179 11.972 1.00 66.38 129 GLN A CA 1
ATOM 955 C C . GLN A 1 129 ? -8.785 -12.672 13.009 1.00 66.38 129 GLN A C 1
ATOM 957 O O . GLN A 1 129 ? -8.577 -13.699 13.661 1.00 66.38 129 GLN A O 1
ATOM 962 N N . VAL A 1 130 ? -9.933 -11.998 13.116 1.00 61.75 130 VAL A N 1
ATOM 963 C CA . VAL A 1 130 ? -11.003 -12.369 14.051 1.00 61.75 130 VAL A CA 1
ATOM 964 C C . VAL A 1 130 ? -11.730 -13.626 13.577 1.00 61.75 130 VAL A C 1
ATOM 966 O O . VAL A 1 130 ? -12.195 -14.405 14.404 1.00 61.75 130 VAL A O 1
ATOM 969 N N . GLN A 1 131 ? -11.754 -13.909 12.270 1.00 68.75 131 GLN A N 1
ATOM 970 C CA . GLN A 1 131 ? -12.302 -15.167 11.751 1.00 68.75 131 GLN A CA 1
ATOM 971 C C . GLN A 1 131 ? -11.497 -16.378 12.243 1.00 68.75 131 GLN A C 1
ATOM 973 O O . GLN A 1 131 ? -12.089 -17.376 12.655 1.00 68.75 131 GLN A O 1
ATOM 978 N N . LYS A 1 132 ? -10.162 -16.270 12.293 1.00 73.00 132 LYS A N 1
ATOM 979 C CA . LYS A 1 132 ? -9.287 -17.326 12.835 1.00 73.00 132 LYS A CA 1
ATOM 980 C C . LYS A 1 132 ? -9.494 -17.513 14.339 1.00 73.00 132 LYS A C 1
ATOM 982 O O . LYS A 1 132 ? -9.646 -18.640 14.802 1.00 73.00 132 LYS A O 1
ATOM 987 N N . LEU A 1 133 ? -9.575 -16.416 15.095 1.00 69.50 133 LEU A N 1
ATOM 988 C CA . LEU A 1 133 ? -9.888 -16.443 16.530 1.00 69.50 133 LEU A CA 1
ATOM 989 C C . LEU A 1 133 ? -11.284 -17.005 16.816 1.00 69.50 133 LEU A C 1
ATOM 991 O O . LEU A 1 133 ? -11.459 -17.714 17.799 1.00 69.50 133 LEU A O 1
ATOM 995 N N . ARG A 1 134 ? -12.269 -16.746 15.953 1.00 72.56 134 ARG A N 1
ATOM 996 C CA . ARG A 1 134 ? -13.629 -17.276 16.088 1.00 72.56 134 ARG A CA 1
ATOM 997 C C . ARG A 1 134 ? -13.705 -18.769 15.770 1.00 72.56 134 ARG A C 1
ATOM 999 O O . ARG A 1 134 ? -14.442 -19.473 16.446 1.00 72.56 134 ARG A O 1
ATOM 1006 N N . GLN A 1 135 ? -12.921 -19.262 14.809 1.00 75.56 135 GLN A N 1
ATOM 1007 C CA . GLN A 1 135 ? -12.775 -20.704 14.561 1.00 75.56 135 GLN A CA 1
ATOM 1008 C C . GLN A 1 135 ? -12.107 -21.410 15.748 1.00 75.56 135 GLN A C 1
ATOM 1010 O O . GLN A 1 135 ? -12.578 -22.451 16.199 1.00 75.56 135 GLN A O 1
ATOM 1015 N N . LEU A 1 136 ? -11.049 -20.812 16.300 1.00 77.69 136 LEU A N 1
ATOM 1016 C CA . LEU A 1 136 ? -10.327 -21.361 17.450 1.00 77.69 136 LEU A CA 1
ATOM 1017 C C . LEU A 1 136 ? -11.168 -21.284 18.737 1.00 77.69 136 LEU A C 1
ATOM 1019 O O . LEU A 1 136 ? -11.199 -22.227 19.523 1.00 77.69 136 LEU A O 1
ATOM 1023 N N . GLY A 1 137 ? -11.914 -20.193 18.910 1.00 76.75 137 GLY A N 1
ATOM 1024 C CA . GLY A 1 137 ? -12.879 -20.000 19.987 1.00 76.75 137 GLY A CA 1
ATOM 1025 C C . GLY A 1 137 ? -14.075 -20.944 19.887 1.00 76.75 137 GLY A C 1
ATOM 1026 O O . GLY A 1 137 ? -14.494 -21.465 20.910 1.00 76.75 137 GLY A O 1
ATOM 1027 N N . GLY A 1 138 ? -14.574 -21.229 18.680 1.00 75.88 138 GLY A N 1
ATOM 1028 C CA . GLY A 1 138 ? -15.600 -22.250 18.447 1.00 75.88 138 GLY A CA 1
ATOM 1029 C C . GLY A 1 138 ? -15.122 -23.640 18.864 1.00 75.88 138 GLY A C 1
ATOM 1030 O O . GLY A 1 138 ? -15.787 -24.299 19.650 1.00 75.88 138 GLY A O 1
ATOM 1031 N N . ALA A 1 139 ? -13.908 -24.032 18.463 1.00 72.75 139 ALA A N 1
ATOM 1032 C CA . ALA A 1 139 ? -13.324 -25.316 18.862 1.00 72.75 139 ALA A CA 1
ATOM 1033 C C . ALA A 1 139 ? -13.087 -25.435 20.383 1.00 72.75 139 ALA A C 1
ATOM 1035 O O . ALA A 1 139 ? -13.226 -26.514 20.957 1.00 72.75 139 ALA A O 1
ATOM 1036 N N . ALA A 1 140 ? -12.729 -24.336 21.053 1.00 75.12 140 ALA A N 1
ATOM 1037 C CA . ALA A 1 140 ? -12.601 -24.306 22.508 1.00 75.12 140 ALA A CA 1
ATOM 1038 C C . ALA A 1 140 ? -13.970 -24.317 23.210 1.00 75.12 140 ALA A C 1
ATOM 1040 O O . ALA A 1 140 ? -14.136 -25.016 24.205 1.00 75.12 140 ALA A O 1
ATOM 1041 N N . TYR A 1 141 ? -14.951 -23.579 22.686 1.00 79.06 141 TYR A N 1
ATOM 1042 C CA . TYR A 1 141 ? -16.308 -23.521 23.225 1.00 79.06 141 TYR A CA 1
ATOM 1043 C C . TYR A 1 141 ? -17.029 -24.864 23.088 1.00 79.06 141 TYR A C 1
ATOM 1045 O O . TYR A 1 141 ? -17.599 -25.328 24.067 1.00 79.06 141 TYR A O 1
ATOM 1053 N N . ASP A 1 142 ? -16.909 -25.548 21.949 1.00 74.56 142 ASP A N 1
ATOM 1054 C CA . ASP A 1 142 ? -17.455 -26.898 21.747 1.00 74.56 142 ASP A CA 1
ATOM 1055 C C . ASP A 1 142 ? -16.842 -27.912 22.723 1.00 74.56 142 ASP A C 1
ATOM 1057 O O . ASP A 1 142 ? -17.514 -28.830 23.188 1.00 74.56 142 ASP A O 1
ATOM 1061 N N . ARG A 1 143 ? -15.576 -27.713 23.112 1.00 70.25 143 ARG A N 1
ATOM 1062 C CA . ARG A 1 143 ? -14.907 -28.538 24.126 1.00 70.25 143 ARG A CA 1
ATOM 1063 C C . ARG A 1 143 ? -15.385 -28.256 25.554 1.00 70.25 143 ARG A C 1
ATOM 1065 O O . ARG A 1 143 ? -15.330 -29.157 26.383 1.00 70.25 143 ARG A O 1
ATOM 1072 N N . PHE A 1 144 ? -15.823 -27.033 25.853 1.00 71.31 144 PHE A N 1
ATOM 1073 C CA . PHE A 1 144 ? -1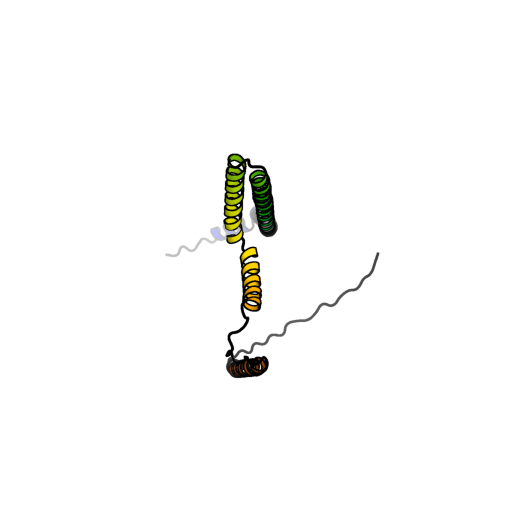6.337 -26.653 27.176 1.00 71.31 144 PHE A CA 1
ATOM 1074 C C . PHE A 1 144 ? -17.848 -26.867 27.324 1.00 71.31 144 PHE A C 1
ATOM 1076 O O . PHE A 1 144 ? -18.307 -27.148 28.426 1.00 71.31 144 PHE A O 1
ATOM 1083 N N . ASN A 1 145 ? -18.610 -26.745 26.237 1.00 71.94 145 ASN A N 1
ATOM 1084 C CA . ASN A 1 145 ? -20.059 -26.938 26.213 1.00 71.94 145 ASN A CA 1
ATOM 1085 C C . ASN A 1 145 ? -20.459 -28.393 25.897 1.00 71.94 145 ASN A C 1
ATOM 1087 O O . ASN A 1 145 ? -21.629 -28.737 25.997 1.00 71.94 145 ASN A O 1
ATOM 1091 N N . GLY A 1 146 ? -19.495 -29.250 25.540 1.00 57.22 146 GLY A N 1
ATOM 1092 C CA . GLY A 1 146 ? -19.660 -30.697 25.370 1.00 57.22 146 GLY A CA 1
ATOM 1093 C C . GLY A 1 146 ? -19.606 -31.482 26.684 1.00 57.22 146 GLY A C 1
ATOM 1094 O O . GLY A 1 146 ? -18.910 -32.494 26.755 1.00 57.22 146 GLY A O 1
ATOM 1095 N N . VAL A 1 147 ? -20.293 -31.001 27.724 1.00 54.72 147 VAL A N 1
ATOM 1096 C CA . VAL A 1 147 ? -20.583 -31.793 28.925 1.00 54.72 147 VAL A CA 1
ATOM 1097 C C . VAL A 1 147 ? -21.944 -32.458 28.717 1.00 54.72 147 VAL A C 1
ATOM 1099 O O . VAL A 1 147 ? -22.963 -31.776 28.668 1.00 54.72 147 VAL A O 1
ATOM 1102 N N . ASP A 1 148 ? -21.888 -33.783 28.587 1.00 57.06 148 ASP A N 1
ATOM 1103 C CA . ASP A 1 148 ? -22.966 -34.769 28.715 1.00 57.06 148 ASP A CA 1
ATOM 1104 C C . ASP A 1 148 ? -24.124 -34.720 27.704 1.00 57.06 148 ASP A C 1
ATOM 1106 O O . ASP A 1 148 ? -25.259 -34.400 28.041 1.00 57.06 148 ASP A O 1
ATOM 1110 N N . GLU A 1 149 ? -23.864 -35.202 26.486 1.00 52.28 149 GLU A N 1
ATOM 1111 C CA . GLU A 1 149 ? -24.811 -36.118 25.837 1.00 52.28 149 GLU A CA 1
ATOM 1112 C C . GLU A 1 149 ? -24.033 -37.367 25.399 1.00 52.28 149 GLU A C 1
ATOM 1114 O O . GLU A 1 149 ? -23.270 -37.352 24.428 1.00 52.28 149 GLU A O 1
ATOM 1119 N N . ASP A 1 150 ? -24.191 -38.419 26.204 1.00 56.12 150 ASP A N 1
ATOM 1120 C CA . ASP A 1 150 ? -23.879 -39.811 25.890 1.00 56.12 150 ASP A CA 1
ATOM 1121 C C . ASP A 1 150 ? -24.322 -40.179 24.454 1.00 56.12 150 ASP A C 1
ATOM 1123 O O . ASP A 1 150 ? -25.305 -39.654 23.937 1.00 56.12 150 ASP A O 1
ATOM 1127 N N . ASP A 1 151 ? -23.604 -41.118 23.829 1.00 54.88 151 ASP A N 1
ATOM 1128 C CA . ASP A 1 151 ? -23.854 -41.702 22.495 1.00 54.88 151 ASP A CA 1
ATOM 1129 C C . ASP A 1 151 ? -23.289 -40.973 21.261 1.00 54.88 151 ASP A C 1
ATOM 1131 O O . ASP A 1 151 ? -23.930 -40.861 20.213 1.00 54.88 151 ASP A O 1
ATOM 1135 N N . ARG A 1 152 ? -22.004 -40.603 21.296 1.00 53.03 152 ARG A N 1
ATOM 11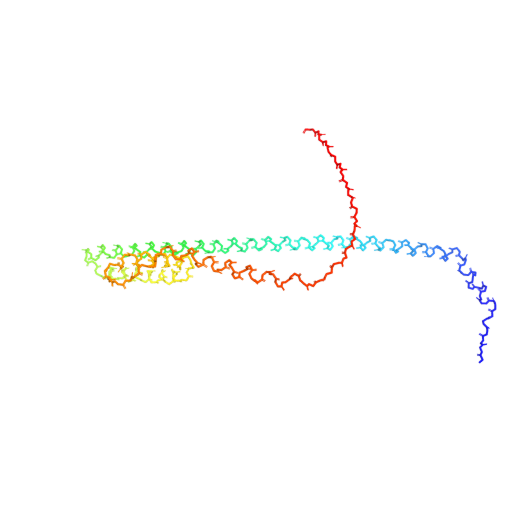36 C CA . ARG A 1 152 ? -21.201 -40.574 20.058 1.00 53.03 152 ARG A CA 1
ATOM 1137 C C . ARG A 1 152 ? -20.010 -41.502 20.176 1.00 53.03 152 ARG A C 1
ATOM 1139 O O . ARG A 1 152 ? -18.942 -41.139 20.661 1.00 53.03 152 ARG A O 1
ATOM 1146 N N . GLU A 1 153 ? -20.267 -42.720 19.719 1.00 52.28 153 GLU A N 1
ATOM 1147 C CA . GLU A 1 153 ? -19.313 -43.680 19.182 1.00 52.28 153 GLU A CA 1
ATOM 1148 C C . GLU A 1 153 ? -18.013 -42.994 18.739 1.00 52.28 153 GLU A C 1
ATOM 1150 O O . GLU A 1 153 ? -17.972 -42.212 17.787 1.00 52.28 153 GLU A O 1
ATOM 1155 N N . PHE A 1 154 ? -16.955 -43.250 19.505 1.00 49.19 154 PHE A N 1
ATOM 1156 C CA . PHE A 1 154 ? -15.606 -42.786 19.228 1.00 49.19 154 PHE A CA 1
ATOM 1157 C C . PHE A 1 154 ? -15.212 -43.168 17.791 1.00 49.19 154 PHE A C 1
ATOM 1159 O O . PHE A 1 154 ? -15.068 -44.362 17.517 1.00 49.19 154 PHE A O 1
ATOM 1166 N N . PRO A 1 155 ? -14.904 -42.215 16.889 1.00 53.97 155 PRO A N 1
ATOM 1167 C CA . PRO A 1 155 ? -14.079 -42.534 15.740 1.00 53.97 155 PRO A CA 1
ATOM 1168 C C . PRO A 1 155 ? -12.680 -42.796 16.292 1.00 53.97 155 PRO A C 1
ATOM 1170 O O . PRO A 1 155 ? -11.900 -41.882 16.573 1.00 53.97 155 PRO A O 1
ATOM 1173 N N . THR A 1 156 ? -12.380 -44.067 16.548 1.00 59.16 156 THR A N 1
ATOM 1174 C CA . THR A 1 156 ? -11.053 -44.475 16.985 1.00 59.16 156 THR A CA 1
ATOM 1175 C C . THR A 1 156 ? -10.035 -43.947 15.981 1.00 59.16 156 THR A C 1
ATOM 1177 O O . THR A 1 156 ? -10.122 -44.206 14.782 1.00 59.16 156 THR A O 1
ATOM 1180 N N . ILE A 1 157 ? -9.027 -43.244 16.492 1.00 55.25 157 ILE A N 1
ATOM 1181 C CA . ILE A 1 157 ? -7.848 -42.732 15.772 1.00 55.25 157 ILE A CA 1
ATOM 1182 C C . ILE A 1 157 ? -7.123 -43.842 14.965 1.00 55.25 157 ILE A C 1
ATOM 1184 O O . ILE A 1 157 ? -6.279 -43.562 14.115 1.00 55.25 157 ILE A O 1
ATOM 1188 N N . PHE A 1 158 ? -7.496 -45.106 15.173 1.00 52.91 158 PHE A N 1
ATOM 1189 C CA . PHE A 1 158 ? -7.030 -46.273 14.439 1.00 52.91 158 PHE A CA 1
ATOM 1190 C C . PHE A 1 158 ? -7.570 -46.410 13.000 1.00 52.91 158 PHE A C 1
ATOM 1192 O O . PHE A 1 158 ? -6.956 -47.123 12.209 1.00 52.91 158 PHE A O 1
ATOM 1199 N N . ASP A 1 159 ? -8.633 -45.694 12.613 1.00 53.66 159 ASP A N 1
ATOM 1200 C CA . ASP A 1 159 ? -9.238 -45.827 11.270 1.00 53.66 159 ASP A CA 1
ATOM 1201 C C . ASP A 1 159 ? -8.545 -44.954 10.190 1.00 53.66 159 ASP A C 1
ATOM 1203 O O . ASP A 1 159 ? -8.627 -45.179 8.980 1.00 53.66 159 ASP A O 1
ATOM 1207 N N . GLY A 1 160 ? -7.728 -43.979 10.612 1.00 54.34 160 GLY A N 1
ATOM 1208 C CA . GLY A 1 160 ? -6.954 -43.127 9.698 1.00 54.34 160 GLY A CA 1
ATOM 1209 C C . GLY A 1 160 ? -5.806 -43.849 8.973 1.00 54.34 160 GLY A C 1
ATOM 1210 O O . GLY A 1 160 ? -5.328 -43.378 7.935 1.00 54.34 160 GLY A O 1
ATOM 1211 N N . ALA A 1 161 ? -5.352 -44.996 9.490 1.00 59.47 161 ALA A N 1
ATOM 1212 C CA . ALA A 1 161 ? -4.270 -45.772 8.886 1.00 59.47 161 ALA A CA 1
ATOM 1213 C C . ALA A 1 161 ? -4.742 -46.598 7.675 1.00 59.47 161 ALA A C 1
ATOM 1215 O O . ALA A 1 161 ? -3.997 -46.729 6.698 1.00 59.47 161 ALA A O 1
ATOM 1216 N N . GLU A 1 162 ? -5.981 -47.101 7.682 1.00 60.25 162 GLU A N 1
ATOM 1217 C CA . GLU A 1 162 ? -6.540 -47.847 6.547 1.00 60.25 162 GLU A CA 1
ATOM 1218 C C . GLU A 1 162 ? -6.987 -46.928 5.405 1.00 60.25 162 GLU A C 1
ATOM 1220 O O . GLU A 1 162 ? -6.725 -47.235 4.235 1.00 60.25 162 GLU A O 1
ATOM 1225 N N . ALA A 1 163 ? -7.530 -45.746 5.716 1.00 62.41 163 ALA A N 1
ATOM 1226 C CA . ALA A 1 163 ? -7.872 -44.736 4.711 1.00 62.41 163 ALA A CA 1
ATOM 1227 C C . ALA A 1 163 ? -6.647 -44.294 3.881 1.00 62.41 163 ALA A C 1
ATOM 1229 O O . ALA A 1 163 ? -6.736 -44.122 2.662 1.00 62.41 163 ALA A O 1
ATOM 1230 N N . ARG A 1 164 ? -5.462 -44.199 4.507 1.00 64.94 164 ARG A N 1
ATOM 1231 C CA . ARG A 1 164 ? -4.195 -43.899 3.808 1.00 64.94 164 ARG A CA 1
ATOM 1232 C C . ARG A 1 164 ? -3.652 -45.076 2.989 1.00 64.94 164 ARG A C 1
ATOM 1234 O O . ARG A 1 164 ? -2.953 -44.853 2.002 1.00 64.94 164 ARG A O 1
ATOM 1241 N N . ARG A 1 165 ? -3.970 -46.327 3.346 1.00 66.94 165 ARG A N 1
ATOM 1242 C CA . ARG A 1 165 ? -3.584 -47.506 2.545 1.00 66.94 165 ARG A CA 1
ATOM 1243 C C . ARG A 1 165 ? -4.434 -47.643 1.280 1.00 66.94 165 ARG A C 1
ATOM 1245 O O . ARG A 1 165 ? -3.883 -47.977 0.232 1.00 66.94 165 ARG A O 1
ATOM 1252 N N . ARG A 1 166 ? -5.735 -47.323 1.332 1.00 69.31 166 ARG A N 1
ATOM 1253 C CA . ARG A 1 166 ? -6.602 -47.327 0.134 1.00 69.31 166 ARG A CA 1
ATOM 1254 C C . ARG A 1 166 ? -6.214 -46.245 -0.877 1.00 69.31 166 ARG A C 1
ATOM 1256 O O . ARG A 1 166 ? -6.157 -46.540 -2.067 1.00 69.31 166 ARG A O 1
A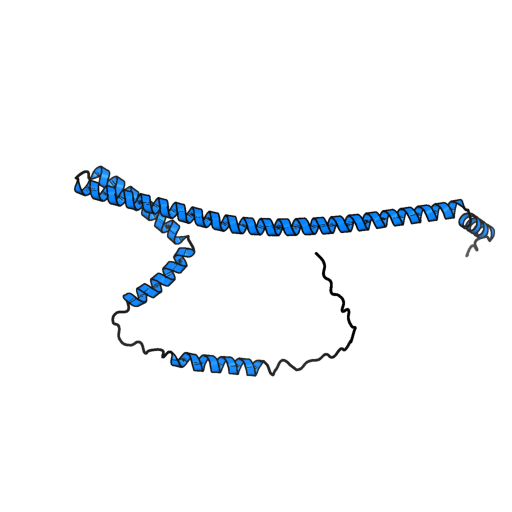TOM 1263 N N . SER A 1 167 ? -5.859 -45.040 -0.428 1.00 70.06 167 SER A N 1
ATOM 1264 C CA . SER A 1 167 ? -5.444 -43.961 -1.338 1.00 70.06 167 SER A CA 1
ATOM 1265 C C . SER A 1 167 ? -4.085 -44.208 -2.003 1.00 70.06 167 SER A C 1
ATOM 1267 O O . SER A 1 167 ? -3.912 -43.847 -3.165 1.00 70.06 167 SER A O 1
ATOM 1269 N N . ARG A 1 168 ? -3.138 -44.887 -1.335 1.00 64.69 168 ARG A N 1
ATOM 1270 C CA . ARG A 1 168 ? -1.867 -45.290 -1.968 1.00 64.69 168 ARG A CA 1
ATOM 1271 C C . ARG A 1 168 ? -2.053 -46.375 -3.029 1.00 64.69 168 ARG A C 1
ATOM 1273 O O . ARG A 1 168 ? -1.417 -46.290 -4.070 1.00 64.69 168 ARG A O 1
ATOM 1280 N N . ARG A 1 169 ? -2.943 -47.348 -2.796 1.00 62.41 169 ARG A N 1
ATOM 1281 C CA . ARG A 1 169 ? -3.209 -48.436 -3.753 1.00 62.41 169 ARG A CA 1
ATOM 1282 C C . ARG A 1 169 ? -3.963 -47.956 -4.998 1.00 62.41 169 ARG A C 1
ATOM 1284 O O . ARG A 1 169 ? -3.701 -48.454 -6.085 1.00 62.41 169 ARG A O 1
ATOM 1291 N N . ALA A 1 170 ? -4.844 -46.964 -4.850 1.00 62.47 170 ALA A N 1
ATOM 1292 C CA . ALA A 1 170 ? -5.505 -46.320 -5.987 1.00 62.47 170 ALA A CA 1
ATOM 1293 C C . ALA A 1 170 ? -4.522 -45.512 -6.852 1.00 62.47 170 ALA A C 1
ATOM 1295 O O . ALA A 1 170 ? -4.665 -45.490 -8.065 1.00 62.47 170 ALA A O 1
ATOM 1296 N N . ARG A 1 171 ? -3.499 -44.897 -6.240 1.00 60.19 171 ARG A N 1
ATOM 1297 C CA . ARG A 1 171 ? -2.514 -44.073 -6.957 1.00 60.19 171 ARG A CA 1
ATOM 1298 C C . ARG A 1 171 ? -1.433 -44.891 -7.676 1.00 60.19 171 ARG A C 1
ATOM 1300 O O . ARG A 1 171 ? -0.879 -44.412 -8.653 1.00 60.19 171 ARG A O 1
ATOM 1307 N N . THR A 1 172 ? -1.141 -46.112 -7.221 1.00 60.16 172 THR A N 1
ATOM 1308 C CA . THR A 1 172 ? -0.267 -47.044 -7.960 1.00 60.16 172 THR A CA 1
ATOM 1309 C C . THR A 1 172 ? -0.991 -47.724 -9.119 1.00 60.16 172 THR A C 1
ATOM 1311 O O . THR A 1 172 ? -0.375 -47.958 -10.142 1.00 60.16 172 THR A O 1
ATOM 1314 N N . ALA A 1 173 ? -2.299 -47.984 -9.005 1.00 59.72 173 ALA A N 1
ATOM 1315 C CA . ALA A 1 173 ? -3.067 -48.578 -10.103 1.00 59.72 173 ALA A CA 1
ATOM 1316 C C . ALA A 1 173 ? -3.314 -47.611 -11.279 1.00 59.72 173 ALA A C 1
ATOM 1318 O O . ALA A 1 173 ? -3.663 -48.065 -12.356 1.00 59.72 173 ALA A O 1
ATOM 1319 N N . SER A 1 174 ? -3.143 -46.299 -11.080 1.00 57.72 174 SER A N 1
ATOM 1320 C CA . SER A 1 174 ? -3.284 -45.284 -12.132 1.00 57.72 174 SER A CA 1
ATOM 1321 C C . SER A 1 174 ? -1.955 -44.828 -12.744 1.00 57.72 174 SER A C 1
ATOM 1323 O O . SER A 1 174 ? -1.974 -43.965 -13.608 1.00 57.72 174 SER A O 1
ATOM 1325 N N . ALA A 1 175 ? -0.812 -45.331 -12.261 1.00 58.12 175 ALA A N 1
ATOM 1326 C CA . ALA A 1 175 ? 0.510 -44.956 -12.773 1.00 58.12 175 ALA A CA 1
ATOM 1327 C C . ALA A 1 175 ? 1.068 -45.965 -13.796 1.00 58.12 175 ALA A C 1
ATOM 1329 O O . ALA A 1 175 ? 1.993 -45.626 -14.522 1.00 58.12 175 ALA A O 1
ATOM 1330 N N . ASP A 1 176 ? 0.486 -47.166 -13.885 1.00 55.97 176 ASP A N 1
ATOM 1331 C CA . ASP A 1 176 ? 0.919 -48.209 -14.827 1.00 55.97 176 ASP A CA 1
ATOM 1332 C C . ASP A 1 176 ? 0.239 -48.102 -16.215 1.00 55.97 176 ASP A C 1
ATOM 1334 O O . ASP A 1 176 ? 0.544 -48.897 -17.099 1.00 55.97 176 ASP A O 1
ATOM 1338 N N . ASP A 1 177 ? -0.649 -47.119 -16.431 1.00 55.16 177 ASP A N 1
ATOM 1339 C CA . ASP A 1 177 ? -1.380 -46.918 -17.701 1.00 55.16 177 ASP A CA 1
ATOM 1340 C C . ASP A 1 177 ? -0.882 -45.714 -18.543 1.00 55.16 177 ASP A C 1
ATOM 1342 O O . ASP A 1 177 ? -1.418 -45.470 -19.623 1.00 55.16 177 ASP A O 1
ATOM 1346 N N . GLU A 1 178 ? 0.149 -44.971 -18.111 1.00 53.78 178 GLU A N 1
ATOM 1347 C CA . GLU A 1 178 ? 0.667 -43.790 -18.846 1.00 53.78 178 GLU A CA 1
ATOM 1348 C C . GLU A 1 178 ? 2.078 -43.947 -19.453 1.00 53.78 178 GLU A C 1
ATOM 1350 O O . GLU A 1 178 ? 2.595 -42.993 -20.025 1.00 53.78 178 GLU A O 1
ATOM 1355 N N . ASP A 1 179 ? 2.688 -45.138 -19.425 1.00 51.50 179 ASP A N 1
ATOM 1356 C CA . ASP A 1 179 ? 4.066 -45.358 -19.923 1.00 51.50 179 ASP A CA 1
ATOM 1357 C C . ASP A 1 179 ? 4.109 -46.132 -21.259 1.00 51.50 179 ASP A C 1
ATOM 1359 O O . ASP A 1 179 ? 4.836 -47.110 -21.449 1.00 51.50 179 ASP A O 1
ATOM 1363 N N . GLY A 1 180 ? 3.255 -45.719 -22.201 1.00 55.28 180 GLY A N 1
ATOM 1364 C CA . GLY A 1 180 ? 2.981 -46.463 -23.431 1.00 55.28 180 GLY A CA 1
ATOM 1365 C C . GLY A 1 180 ? 2.809 -45.626 -24.696 1.00 55.28 180 GLY A C 1
ATOM 1366 O O . GLY A 1 180 ? 1.986 -45.995 -25.529 1.00 55.28 180 GLY A O 1
ATOM 1367 N N . ALA A 1 181 ? 3.546 -44.524 -24.878 1.00 51.53 181 ALA A N 1
ATOM 1368 C CA . ALA A 1 181 ? 3.669 -43.884 -26.194 1.00 51.53 181 ALA A CA 1
ATOM 1369 C C . ALA A 1 181 ? 4.956 -43.042 -26.329 1.00 51.53 181 ALA A C 1
ATOM 1371 O O . ALA A 1 181 ? 5.022 -41.937 -25.810 1.00 51.53 181 ALA A O 1
ATOM 1372 N N . ALA A 1 182 ? 5.944 -43.620 -27.032 1.00 49.44 182 ALA A N 1
ATOM 1373 C CA . ALA A 1 182 ? 6.917 -43.027 -27.975 1.00 49.44 182 ALA A CA 1
ATOM 1374 C C . ALA A 1 182 ? 7.269 -41.526 -27.821 1.00 49.44 182 ALA A C 1
ATOM 1376 O O . ALA A 1 182 ? 6.391 -40.675 -27.851 1.00 49.44 182 ALA A O 1
ATOM 1377 N N . THR A 1 183 ? 8.536 -41.109 -27.739 1.00 47.94 183 THR A N 1
ATOM 1378 C CA . THR A 1 183 ? 9.586 -41.166 -28.791 1.00 47.94 183 THR A CA 1
ATOM 1379 C C . THR A 1 183 ? 10.932 -40.787 -28.138 1.00 47.94 183 THR A C 1
ATOM 1381 O O . THR A 1 183 ? 10.993 -39.771 -27.454 1.00 47.94 183 THR A O 1
ATOM 1384 N N . GLU A 1 184 ? 11.982 -41.610 -28.102 1.00 51.25 184 GLU A N 1
ATOM 1385 C CA . GLU A 1 184 ? 13.007 -41.857 -29.142 1.00 51.25 184 GLU A CA 1
ATOM 1386 C C . GLU A 1 184 ? 13.486 -40.604 -29.913 1.00 51.25 184 GLU A C 1
ATOM 1388 O O . GLU A 1 184 ? 12.725 -39.997 -30.661 1.00 51.25 184 GLU A O 1
ATOM 1393 N N . GLY A 1 185 ? 14.762 -40.244 -29.714 1.00 48.28 185 GLY A N 1
ATOM 1394 C CA . GLY A 1 185 ? 15.472 -39.092 -30.292 1.00 48.28 185 GLY A CA 1
ATOM 1395 C C . GLY A 1 185 ? 16.439 -38.508 -29.254 1.00 48.28 185 GLY A C 1
ATOM 1396 O O . GLY A 1 185 ? 16.087 -37.585 -28.532 1.00 48.28 185 GLY A O 1
ATOM 1397 N N . ASP A 1 186 ? 17.535 -39.184 -28.907 1.00 48.84 186 ASP A N 1
ATOM 1398 C CA . ASP A 1 186 ? 18.814 -39.181 -29.640 1.00 48.84 186 ASP A CA 1
ATOM 1399 C C . ASP A 1 186 ? 19.281 -37.769 -30.016 1.00 48.84 186 ASP A C 1
ATOM 1401 O O . ASP A 1 186 ? 18.747 -37.175 -30.950 1.00 48.84 186 ASP A O 1
ATOM 1405 N N . SER A 1 187 ? 20.250 -37.241 -29.260 1.00 53.72 187 SER A N 1
ATOM 1406 C CA . SER A 1 187 ? 21.413 -36.481 -29.746 1.00 53.72 187 SER A CA 1
ATOM 1407 C C . SER A 1 187 ? 22.284 -36.077 -28.555 1.00 53.72 187 SER A C 1
ATOM 1409 O O . SER A 1 187 ? 21.973 -35.154 -27.802 1.00 53.72 187 SER A O 1
ATOM 1411 N N . ASP A 1 188 ? 23.382 -36.812 -28.405 1.00 54.34 188 ASP A N 1
ATOM 1412 C CA . ASP A 1 188 ? 24.645 -36.347 -27.841 1.00 54.34 188 ASP A CA 1
ATOM 1413 C C . ASP A 1 188 ? 24.968 -34.906 -28.274 1.00 54.34 188 ASP A C 1
ATOM 1415 O O . ASP A 1 188 ? 25.088 -34.659 -29.469 1.00 54.34 188 ASP A O 1
ATOM 1419 N N . GLU A 1 189 ? 25.276 -33.994 -27.343 1.00 54.09 189 GLU A N 1
ATOM 1420 C CA . GLU A 1 189 ? 26.343 -33.025 -27.619 1.00 54.09 189 GLU A CA 1
ATOM 1421 C C . GLU A 1 189 ? 27.034 -32.482 -26.356 1.00 54.09 189 GLU A C 1
ATOM 1423 O O . GLU A 1 189 ? 26.440 -31.847 -25.490 1.00 54.09 189 GLU A O 1
ATOM 1428 N N . ALA A 1 190 ? 28.337 -32.776 -26.316 1.00 52.12 190 ALA A N 1
ATOM 1429 C CA . ALA A 1 190 ? 29.455 -32.003 -25.772 1.00 52.12 190 ALA A CA 1
ATOM 1430 C C . ALA A 1 190 ? 29.384 -31.485 -24.318 1.00 52.12 190 ALA A C 1
ATOM 1432 O O . ALA A 1 190 ? 28.691 -30.546 -23.956 1.00 52.12 190 ALA A O 1
ATOM 1433 N N . ARG A 1 191 ? 30.181 -32.069 -23.416 1.00 48.31 191 ARG A N 1
ATOM 1434 C CA . ARG A 1 191 ? 31.598 -31.695 -23.184 1.00 48.31 191 ARG A CA 1
ATOM 1435 C C . ARG A 1 191 ? 31.802 -30.214 -22.826 1.00 48.31 191 ARG A C 1
ATOM 1437 O O . ARG A 1 191 ? 32.109 -29.399 -23.677 1.00 48.31 191 ARG A O 1
ATOM 1444 N N . GLY A 1 192 ? 31.847 -29.977 -21.517 1.00 46.81 192 GLY A N 1
ATOM 1445 C CA . GLY A 1 192 ? 33.101 -29.642 -20.844 1.00 46.81 192 GLY A CA 1
ATOM 1446 C C . GLY A 1 192 ? 33.592 -28.199 -20.929 1.00 46.81 192 GLY A C 1
ATOM 1447 O O . GLY A 1 192 ? 34.060 -27.771 -21.967 1.00 46.81 192 GLY A O 1
ATOM 1448 N N . THR A 1 193 ? 33.725 -27.574 -19.760 1.00 53.34 193 THR A N 1
ATOM 1449 C CA . THR A 1 193 ? 34.947 -26.839 -19.400 1.00 53.34 193 THR A CA 1
ATOM 1450 C C . THR A 1 193 ? 35.090 -26.810 -17.884 1.00 53.34 193 THR A C 1
ATOM 1452 O O . THR A 1 193 ? 34.285 -26.225 -17.166 1.00 53.34 193 THR A O 1
ATOM 1455 N N . ALA A 1 194 ? 36.131 -27.490 -17.414 1.00 54.47 194 ALA A N 1
ATOM 1456 C CA . ALA A 1 194 ? 36.763 -27.266 -16.127 1.00 54.47 194 ALA A CA 1
ATOM 1457 C C . ALA A 1 194 ? 37.774 -26.114 -16.254 1.00 54.47 194 ALA A C 1
ATOM 1459 O O . ALA A 1 194 ? 38.399 -26.005 -17.307 1.00 54.47 194 ALA A O 1
ATOM 1460 N N . ALA A 1 195 ? 37.949 -25.339 -15.177 1.00 51.97 195 ALA A N 1
ATOM 1461 C CA . ALA A 1 195 ? 39.065 -24.435 -14.813 1.00 51.97 195 ALA A CA 1
ATOM 1462 C C . ALA A 1 195 ? 38.461 -23.217 -14.079 1.00 51.97 195 ALA A C 1
ATOM 1464 O O . ALA A 1 195 ? 37.402 -22.752 -14.467 1.00 51.97 195 ALA A O 1
ATOM 1465 N N . SER A 1 196 ? 39.014 -22.615 -13.030 1.00 53.22 196 SER A N 1
ATOM 1466 C CA . SER A 1 196 ? 40.265 -22.790 -12.297 1.00 53.22 196 SER A CA 1
ATOM 1467 C C . SER A 1 196 ? 40.180 -21.961 -11.007 1.00 53.22 196 SER A C 1
ATOM 1469 O O . SER A 1 196 ? 39.821 -20.790 -11.037 1.00 53.22 196 SER A O 1
ATOM 1471 N N . THR A 1 197 ? 40.535 -22.577 -9.884 1.00 55.66 197 THR A N 1
ATOM 1472 C CA . THR A 1 197 ? 41.557 -22.124 -8.924 1.00 55.66 197 THR A CA 1
ATOM 1473 C C . THR A 1 197 ? 42.157 -20.719 -9.116 1.00 55.66 197 THR A C 1
ATOM 1475 O O . THR A 1 197 ? 42.763 -20.476 -10.152 1.00 55.66 197 THR A O 1
ATOM 1478 N N . GLN A 1 198 ? 42.128 -19.892 -8.059 1.00 50.56 198 GLN A N 1
ATOM 1479 C CA . GLN A 1 198 ? 43.232 -19.077 -7.477 1.00 50.56 198 GLN A CA 1
ATOM 1480 C C . GLN A 1 198 ? 42.601 -17.928 -6.664 1.00 50.56 198 GLN A C 1
ATOM 1482 O O . GLN A 1 198 ? 41.809 -17.162 -7.186 1.00 50.56 198 GLN A O 1
ATOM 1487 N N . SER A 1 199 ? 42.735 -17.872 -5.335 1.00 58.81 199 SER A N 1
ATOM 1488 C CA . SER A 1 199 ? 43.951 -17.514 -4.586 1.00 58.81 199 SER A CA 1
ATOM 1489 C C . SER A 1 199 ? 44.490 -16.139 -4.981 1.00 58.81 199 SER A C 1
ATOM 1491 O O . SER A 1 199 ? 45.178 -16.032 -5.990 1.00 58.81 199 SER A O 1
ATOM 1493 N N . SER A 1 200 ? 44.204 -15.118 -4.164 1.00 58.34 200 SER A N 1
ATOM 1494 C CA . SER A 1 200 ? 45.153 -14.090 -3.690 1.00 58.34 200 SER A CA 1
ATOM 1495 C C . SER A 1 200 ? 44.413 -12.973 -2.948 1.00 58.34 200 SER A C 1
ATOM 1497 O O . SER A 1 200 ? 43.435 -12.450 -3.474 1.00 58.34 200 SER A O 1
ATOM 1499 N N . GLY A 1 201 ? 44.936 -12.577 -1.782 1.00 54.25 201 GLY A N 1
ATOM 1500 C CA . GLY A 1 201 ? 44.630 -11.304 -1.115 1.00 54.25 201 GLY A CA 1
ATOM 1501 C C . GLY A 1 201 ? 43.931 -11.438 0.219 1.00 54.25 201 GLY A C 1
ATOM 1502 O O . GLY A 1 201 ? 42.709 -11.195 0.241 1.00 54.25 201 GLY A O 1
#

Radius of gyration: 42.53 Å; chains: 1; bounding box: 73×60×125 Å

Sequence (201 aa):
MSRIPSPWNTARMVGLLGDEEFVDALTNVEGTIEEVNETLDRVETVEDEAAQAVHEANETLTAVDQRLAKVDETISLLEAKIEAGFSLAFLLVAANLYVQGDLVLAATLALLGVLGAGALVSTARTLPQVQKLRQLGGAAYDRFNGVDEDDREFPTIFDGAEARRRSRRARTASADDEDGAATEGDSDEARGTAASTQSSG

pLDDT: mean 76.62, std 16.18, range [46.81, 97.94]

Organism: NCBI:txid1364945

Foldseek 3Di:
DDDDDDVVVVVVVVVVVPDPVVVVVVVVVVVVVVVVVVVVVVVVVVVVVVVVVVVVVVVVVVVVVVVVVVVVVVVLVVVLVVLLVQLVVLQVVLVVVVVVVVPVSSVVSPVVSVVSVVVSVVSLVPDPVNVVVVVVVVVVVCVVVPDDDPDDDDPPPVVVVVVVVVVVVVVVVVVVPPPDDDDDDDDDDDDDDDDDDDDDD

Secondary structure (DSSP, 8-state):
---PPPHHHHHHHHHHHT-HHHHHHHHHHHHHHHHHHHHHHHHHHHHHHHHHHHHHHHHHHHHHHHHHHHHHHHHHHHHHHHHHHHHHHHHHHHHHHHHTT-HHHHHHHHHHHHHHHHHHHHHHHH-HHHHHHHHHHHHHHHHHH-----------GGGHHHHHHHHHHHHHHTTTTS-----------------------